Protein AF-A0A9W7EGE5-F1 (afdb_monomer_lite)

pLDDT: mean 70.39, std 19.42, range [39.09, 98.19]

Sequence (260 aa):
MAFSSFAHIPDLQSLEFAVVLREEGNGEDIVSRMLPMSRIVPGEIKERERPKKTVAPISTKEPCVRPECMANRNRIQEMQDTNDAVREQLEDVEIGIRQLMAKLEGIDKSNKVNDQQNEELEGNLSTLDQQIGLLEIEAEERLQALKSNQNELVFNPRSHKSSSSAYDKVSVRSLDMWDSNWGGSPTKQTEFLASTIRPKTTPGRVFKMPTPKYLEKVQAVGGGGQSRPKSSAGTMRVRKAPMSRPKSQQGTRPKSGGRV

Foldseek 3Di:
DDDDPPPPPPPPPDDDDDDDDPDPDCVVVVCCVVPVPDDDDDDDPPPPPPPPPPPDPDPPPDDDPDPVVVVVVVVVVVVVVVVVVVVVVVVVVVVVVVVVVVVVVVVVVVVVVVVVVVVVVVVVVVVVVVVVVVVVVVVVVVVVVVVVVVVVPPPDPDDDDDDDDDPPPPVVPVVVVVVPPPPDDPVVVVVVVVVVPDDDDPPPDPPPPPDPPVVVVPPPPDDDDDDDDDDDDDDDDDDDDDDDDDDDDDDDDDDDDDDD

Radius of gyration: 44.9 Å; chains: 1; bounding box: 118×90×117 Å

Structure (mmCIF, N/CA/C/O backbone):
data_AF-A0A9W7EGE5-F1
#
_entry.id   AF-A0A9W7EGE5-F1
#
loop_
_atom_site.group_PDB
_atom_site.id
_atom_site.type_symbol
_atom_site.label_atom_id
_atom_site.label_alt_id
_atom_site.label_comp_id
_atom_site.label_asym_id
_atom_site.label_entity_id
_atom_site.label_seq_id
_atom_site.pdbx_PDB_ins_code
_atom_site.Cartn_x
_atom_site.Cartn_y
_atom_site.Cartn_z
_atom_site.occupancy
_atom_site.B_iso_or_equiv
_atom_site.auth_seq_id
_atom_site.auth_comp_id
_atom_site.auth_asym_id
_atom_site.auth_atom_id
_atom_site.pdbx_PDB_model_num
ATOM 1 N N . MET A 1 1 ? 40.171 -43.222 1.382 1.00 42.28 1 MET A N 1
ATOM 2 C CA . MET A 1 1 ? 40.729 -41.977 1.950 1.00 42.28 1 MET A CA 1
ATOM 3 C C . MET A 1 1 ? 41.211 -41.128 0.787 1.00 42.28 1 MET A C 1
ATOM 5 O O . MET A 1 1 ? 42.134 -41.548 0.104 1.00 42.28 1 MET A O 1
ATOM 9 N N . ALA A 1 2 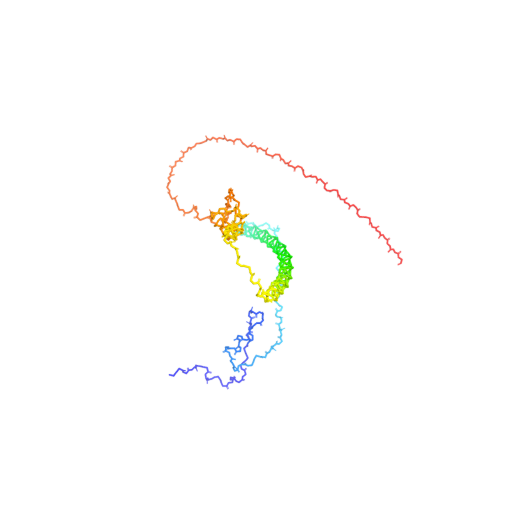? 40.522 -40.029 0.478 1.00 42.28 2 ALA A N 1
ATOM 10 C CA . ALA A 1 2 ? 40.910 -39.132 -0.608 1.00 42.28 2 ALA A CA 1
ATOM 11 C C . ALA A 1 2 ? 41.867 -38.071 -0.047 1.00 42.28 2 ALA A C 1
ATOM 13 O O . ALA A 1 2 ? 41.468 -37.260 0.785 1.00 42.28 2 ALA A O 1
ATOM 14 N N . PHE A 1 3 ? 43.133 -38.120 -0.459 1.00 52.03 3 PHE A N 1
ATOM 15 C CA . PHE A 1 3 ? 44.122 -37.101 -0.123 1.00 52.03 3 PHE A CA 1
ATOM 16 C C . PHE A 1 3 ? 43.884 -35.877 -1.011 1.00 52.03 3 PHE A C 1
ATOM 18 O O . PHE A 1 3 ? 43.977 -35.960 -2.233 1.00 52.03 3 PHE A O 1
ATOM 25 N N . SER A 1 4 ? 43.530 -34.752 -0.389 1.00 58.94 4 SER A N 1
ATOM 26 C CA . SER A 1 4 ? 43.395 -33.462 -1.065 1.00 58.94 4 SER A CA 1
ATOM 27 C C . SER A 1 4 ? 44.755 -33.026 -1.617 1.00 58.94 4 SER A C 1
ATOM 29 O O . SER A 1 4 ? 45.738 -32.945 -0.879 1.00 58.94 4 SER A O 1
ATOM 31 N N . SER A 1 5 ? 44.810 -32.721 -2.913 1.00 59.81 5 SER A N 1
ATOM 32 C CA . SER A 1 5 ? 46.007 -32.331 -3.674 1.00 59.81 5 SER A CA 1
ATOM 33 C C . SER A 1 5 ? 46.613 -30.975 -3.278 1.00 59.81 5 SER A C 1
ATOM 35 O O . SER A 1 5 ? 47.525 -30.493 -3.943 1.00 59.81 5 SER A O 1
ATOM 37 N N . PHE A 1 6 ? 46.138 -30.355 -2.196 1.00 58.72 6 PHE A N 1
ATOM 38 C CA . PHE A 1 6 ? 46.637 -29.076 -1.684 1.00 58.72 6 PHE A CA 1
ATOM 39 C C . PHE A 1 6 ? 47.661 -29.216 -0.541 1.00 58.72 6 PHE A C 1
ATOM 41 O O . PHE A 1 6 ? 48.178 -28.213 -0.063 1.00 58.72 6 PHE A O 1
ATOM 48 N N . ALA A 1 7 ? 48.008 -30.437 -0.120 1.00 59.00 7 ALA A N 1
ATOM 49 C CA . ALA A 1 7 ? 48.901 -30.683 1.022 1.00 59.00 7 ALA A CA 1
ATOM 50 C C . ALA A 1 7 ? 50.410 -30.442 0.761 1.00 59.00 7 ALA A C 1
ATOM 52 O O . ALA A 1 7 ? 51.235 -30.762 1.614 1.00 59.00 7 ALA A O 1
ATOM 53 N N . HIS A 1 8 ? 50.805 -29.924 -0.407 1.00 60.25 8 HIS A N 1
ATOM 54 C CA . HIS A 1 8 ? 52.218 -29.800 -0.808 1.00 60.25 8 HIS A CA 1
ATOM 55 C C . HIS A 1 8 ? 52.678 -28.381 -1.155 1.00 60.25 8 HIS A C 1
ATOM 57 O O . HIS A 1 8 ? 53.733 -28.224 -1.758 1.00 60.25 8 HIS A O 1
ATOM 63 N N . ILE A 1 9 ? 51.942 -27.339 -0.761 1.00 73.19 9 ILE A N 1
ATOM 64 C CA . ILE A 1 9 ? 52.432 -25.959 -0.886 1.00 73.19 9 ILE A CA 1
ATOM 65 C C . ILE A 1 9 ? 53.162 -25.606 0.425 1.00 73.19 9 ILE A C 1
ATOM 67 O O . ILE A 1 9 ? 52.494 -25.434 1.443 1.00 73.19 9 ILE A O 1
ATOM 71 N N . PRO A 1 10 ? 54.509 -25.533 0.450 1.00 57.62 10 PRO A N 1
ATOM 72 C CA . PRO A 1 10 ? 55.281 -25.430 1.693 1.00 57.62 10 PRO A CA 1
ATOM 73 C C . PRO A 1 10 ? 55.144 -24.090 2.445 1.00 57.62 10 PRO A C 1
ATOM 75 O O . PRO A 1 10 ? 55.628 -24.003 3.565 1.00 57.62 10 PRO A O 1
ATOM 78 N N . ASP A 1 11 ? 54.410 -23.107 1.906 1.00 61.50 11 ASP A N 1
ATOM 79 C CA . ASP A 1 11 ? 54.209 -21.767 2.494 1.00 61.50 11 ASP A CA 1
ATOM 80 C C . ASP A 1 11 ? 52.716 -21.375 2.630 1.00 61.50 11 ASP A C 1
ATOM 82 O O . ASP A 1 11 ? 52.311 -20.240 2.393 1.00 61.50 11 ASP A O 1
ATOM 86 N N . LEU A 1 12 ? 51.846 -22.317 3.014 1.00 58.38 12 LEU A N 1
ATOM 87 C CA . LEU A 1 12 ? 50.398 -22.079 3.212 1.00 58.38 12 LEU A CA 1
ATOM 88 C C . LEU A 1 12 ? 50.048 -21.153 4.399 1.00 58.38 12 LEU A C 1
ATOM 90 O O . LEU A 1 12 ? 48.873 -20.843 4.593 1.00 58.38 12 LEU A O 1
ATOM 94 N N . GLN A 1 13 ? 51.020 -20.726 5.213 1.00 62.81 13 GLN A N 1
ATOM 95 C CA . GLN A 1 13 ? 50.747 -20.004 6.464 1.00 62.81 13 GLN A CA 1
ATOM 96 C C . GLN A 1 13 ? 50.206 -18.574 6.261 1.00 62.81 13 GLN A C 1
ATOM 98 O O . GLN A 1 13 ? 49.717 -17.984 7.221 1.00 62.81 13 GLN A O 1
ATOM 103 N N . SER A 1 14 ? 50.226 -18.030 5.036 1.00 65.06 14 SER A N 1
ATOM 104 C CA . SER A 1 14 ? 49.747 -16.669 4.743 1.00 65.06 14 SER A CA 1
ATOM 105 C C . SER A 1 14 ? 48.984 -16.550 3.415 1.00 65.06 14 SER A C 1
ATOM 107 O O . SER A 1 14 ? 49.246 -15.651 2.614 1.00 65.06 14 SER A O 1
ATOM 109 N N . LEU A 1 15 ? 48.060 -17.470 3.129 1.00 63.69 15 LEU A N 1
ATOM 110 C CA . LEU A 1 15 ? 47.170 -17.314 1.975 1.00 63.69 15 LEU A CA 1
ATOM 111 C C . LEU A 1 15 ? 46.034 -16.335 2.286 1.00 63.69 15 LEU A C 1
ATOM 113 O O . LEU A 1 15 ? 45.091 -16.658 3.006 1.00 63.69 15 LEU A O 1
ATOM 117 N N . GLU A 1 16 ? 46.120 -15.147 1.695 1.00 66.50 16 GLU A N 1
ATOM 118 C CA . GLU A 1 16 ? 45.064 -14.140 1.714 1.00 66.50 16 GLU A CA 1
ATOM 119 C C . GLU A 1 16 ? 44.203 -14.262 0.450 1.00 66.50 16 GLU A C 1
ATOM 121 O O . GLU A 1 16 ? 44.703 -14.213 -0.676 1.00 66.50 16 GLU A O 1
ATOM 126 N N . PHE A 1 17 ? 42.889 -14.407 0.624 1.00 67.50 17 PHE A N 1
ATOM 127 C CA . PHE A 1 17 ? 41.929 -14.434 -0.478 1.00 67.50 17 PHE A CA 1
ATOM 128 C C . PHE A 1 17 ? 41.012 -13.215 -0.387 1.00 67.50 17 PHE A C 1
ATOM 130 O O . PHE A 1 17 ? 40.331 -13.013 0.617 1.00 67.50 17 PHE A O 1
ATOM 137 N N . ALA A 1 18 ? 40.960 -12.412 -1.451 1.00 67.56 18 ALA A N 1
ATOM 138 C CA . ALA A 1 18 ? 40.014 -11.306 -1.546 1.00 67.56 18 ALA A CA 1
ATOM 139 C C . ALA A 1 18 ? 38.633 -11.840 -1.959 1.00 67.56 18 ALA A C 1
ATOM 141 O O . ALA A 1 18 ? 38.441 -12.275 -3.097 1.00 67.56 18 ALA A O 1
ATOM 142 N N . VAL A 1 19 ? 37.667 -11.795 -1.041 1.00 66.56 19 VAL A N 1
ATOM 143 C CA . VAL A 1 19 ? 36.278 -12.198 -1.295 1.00 66.56 19 VAL A CA 1
ATOM 144 C C . VAL A 1 19 ? 35.423 -10.943 -1.454 1.00 66.56 19 VAL A C 1
ATOM 146 O O . VAL A 1 19 ? 35.296 -10.149 -0.529 1.00 66.56 19 VAL A O 1
ATOM 149 N N . VAL A 1 20 ? 34.832 -10.756 -2.637 1.00 70.00 20 VAL A N 1
ATOM 150 C CA . VAL A 1 20 ? 33.856 -9.683 -2.877 1.00 70.00 20 VAL A CA 1
ATOM 151 C C . VAL A 1 20 ? 32.463 -10.234 -2.594 1.00 70.00 20 VAL A C 1
ATOM 153 O O . VAL A 1 20 ? 31.939 -11.043 -3.363 1.00 70.00 20 VAL A O 1
ATOM 156 N N . LEU A 1 21 ? 31.870 -9.800 -1.487 1.00 71.50 21 LEU A N 1
ATOM 157 C CA . LEU A 1 21 ? 30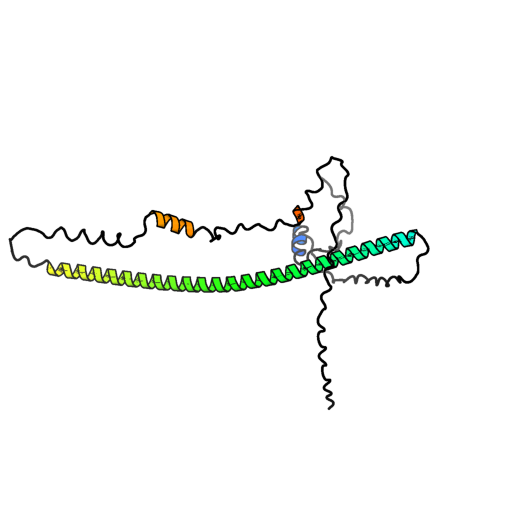.499 -10.133 -1.118 1.00 71.50 21 LEU A CA 1
ATOM 158 C C . LEU A 1 21 ? 29.535 -9.273 -1.948 1.00 71.50 21 LEU A C 1
ATOM 160 O O . LEU A 1 21 ? 29.725 -8.067 -2.075 1.00 71.50 21 LEU A O 1
ATOM 164 N N . ARG A 1 22 ? 28.534 -9.904 -2.573 1.00 70.75 22 ARG A N 1
ATOM 165 C CA . ARG A 1 22 ? 27.550 -9.218 -3.436 1.00 70.75 22 ARG A CA 1
ATOM 166 C C . ARG A 1 22 ? 26.361 -8.638 -2.666 1.00 70.75 22 ARG A C 1
ATOM 168 O O . ARG A 1 22 ? 25.597 -7.880 -3.251 1.00 70.75 22 ARG A O 1
ATOM 175 N N . GLU A 1 23 ? 26.201 -9.012 -1.400 1.00 69.44 23 GLU 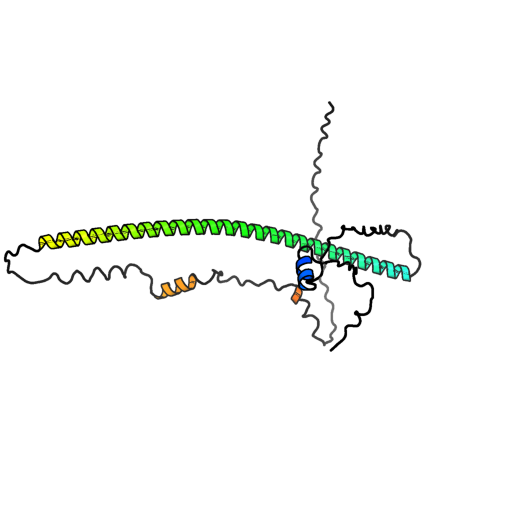A N 1
ATOM 176 C CA . GLU A 1 23 ? 25.076 -8.623 -0.551 1.00 69.44 23 GLU A CA 1
ATOM 177 C C . GLU A 1 23 ? 25.573 -7.712 0.574 1.00 69.44 23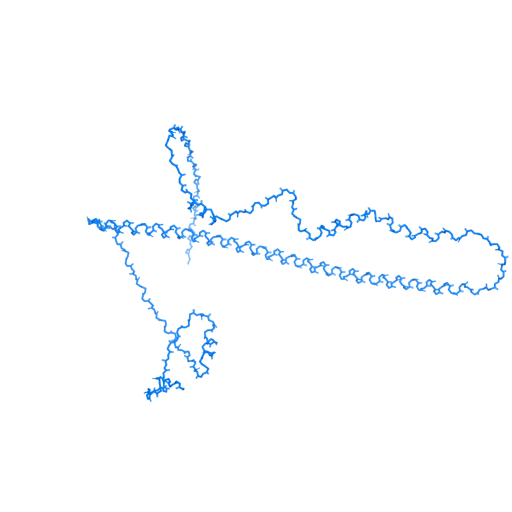 GLU A C 1
ATOM 179 O O . GLU A 1 23 ? 26.393 -8.116 1.403 1.00 69.44 23 GLU A O 1
ATOM 184 N N . GLU A 1 24 ? 25.087 -6.472 0.586 1.00 65.00 24 GLU A N 1
ATOM 185 C CA . GLU A 1 24 ? 25.350 -5.508 1.652 1.00 65.00 24 GLU A CA 1
ATOM 186 C C . GLU A 1 24 ? 24.546 -5.919 2.896 1.00 65.00 24 GLU A C 1
ATOM 188 O O . GLU A 1 24 ? 23.325 -5.789 2.926 1.00 65.00 24 GLU A O 1
ATOM 193 N N . GLY A 1 25 ? 25.225 -6.460 3.914 1.00 69.62 25 GLY A N 1
ATOM 194 C CA . GLY A 1 25 ? 24.660 -6.605 5.262 1.00 69.62 25 GLY A CA 1
ATOM 195 C C . GLY A 1 25 ? 24.866 -7.951 5.959 1.00 69.62 25 GLY A C 1
ATOM 196 O O . GLY A 1 25 ? 24.906 -7.958 7.180 1.00 69.62 25 GLY A O 1
ATOM 197 N N . ASN A 1 26 ? 25.052 -9.065 5.234 1.00 76.06 26 ASN A N 1
ATOM 198 C CA . ASN A 1 26 ? 25.081 -10.414 5.845 1.00 76.06 26 ASN A CA 1
ATOM 199 C C . ASN A 1 26 ? 26.236 -11.325 5.397 1.00 76.06 26 ASN A C 1
ATOM 201 O O . ASN A 1 26 ? 26.258 -12.519 5.704 1.00 76.06 26 ASN A O 1
ATOM 205 N N . GLY A 1 27 ? 27.209 -10.802 4.654 1.00 73.88 27 GLY A N 1
ATOM 206 C CA . GLY A 1 27 ? 28.262 -11.652 4.102 1.00 73.88 27 GLY A CA 1
ATOM 207 C C . GLY A 1 27 ? 29.206 -12.253 5.153 1.00 73.88 27 GLY A C 1
ATOM 208 O O . GLY A 1 27 ? 29.703 -13.358 4.947 1.00 73.88 27 GLY A O 1
ATOM 209 N N . GLU A 1 28 ? 29.410 -11.594 6.296 1.00 74.88 28 GLU A N 1
ATOM 210 C CA . GLU A 1 28 ? 30.279 -12.097 7.374 1.00 74.88 28 GLU A CA 1
ATOM 211 C C . GLU A 1 28 ? 29.701 -13.350 8.053 1.00 74.88 28 GLU A C 1
ATOM 213 O O . GLU A 1 28 ? 30.419 -14.328 8.282 1.00 74.88 28 GLU A O 1
ATOM 218 N N . ASP A 1 29 ? 28.387 -13.381 8.282 1.00 80.19 29 ASP A N 1
ATOM 219 C CA . ASP A 1 29 ? 27.677 -14.531 8.856 1.00 80.19 29 ASP A CA 1
ATOM 220 C C . ASP A 1 29 ? 27.693 -15.750 7.925 1.00 80.19 29 ASP A C 1
ATOM 222 O O . ASP A 1 29 ? 27.762 -16.899 8.364 1.00 80.19 29 ASP A O 1
ATOM 226 N N . ILE A 1 30 ? 27.650 -15.519 6.612 1.00 80.00 30 ILE A N 1
ATOM 227 C CA . ILE A 1 30 ? 27.710 -16.596 5.619 1.00 80.00 30 ILE A CA 1
ATOM 228 C C . ILE A 1 30 ? 29.135 -17.154 5.529 1.00 80.00 30 ILE A C 1
ATOM 230 O O . ILE A 1 30 ? 29.324 -18.374 5.514 1.00 80.00 30 ILE A O 1
ATOM 234 N N . VAL A 1 31 ? 30.145 -16.281 5.496 1.00 76.81 31 VAL A N 1
ATOM 235 C CA . VAL A 1 31 ? 31.553 -16.697 5.411 1.00 76.81 31 VAL A CA 1
ATOM 236 C C . VAL A 1 31 ? 31.993 -17.408 6.691 1.00 76.81 31 VAL A C 1
ATOM 238 O O . VAL A 1 31 ? 32.652 -18.442 6.598 1.00 76.81 31 VAL A O 1
ATOM 241 N N . SER A 1 32 ? 31.568 -16.945 7.869 1.00 79.75 32 SER A N 1
ATOM 242 C CA . SER A 1 32 ? 31.866 -17.610 9.148 1.00 79.75 32 SER A CA 1
ATOM 243 C C . SER A 1 32 ? 31.234 -19.002 9.263 1.00 79.75 32 SER A C 1
ATOM 245 O O . SER A 1 32 ? 31.858 -19.913 9.808 1.00 79.75 32 SER A O 1
ATOM 247 N N . ARG A 1 33 ? 30.044 -19.219 8.682 1.00 82.56 33 ARG A N 1
ATOM 248 C CA . ARG A 1 33 ? 29.423 -20.555 8.587 1.00 82.56 33 ARG A CA 1
ATOM 249 C C . ARG A 1 33 ? 30.155 -21.494 7.630 1.00 82.56 33 ARG A C 1
ATOM 251 O O . ARG A 1 33 ? 30.196 -22.694 7.884 1.00 82.56 33 ARG A O 1
ATOM 258 N N . MET A 1 34 ? 30.704 -20.974 6.531 1.00 79.88 34 MET A N 1
ATOM 259 C CA . MET A 1 34 ? 31.402 -21.795 5.534 1.00 79.88 34 MET A CA 1
ATOM 260 C C . 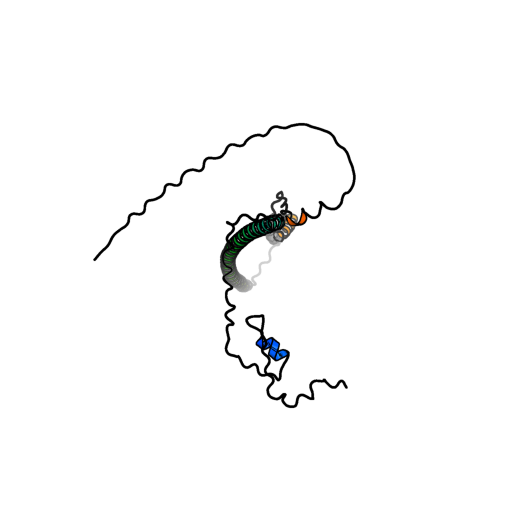MET A 1 34 ? 32.866 -22.073 5.894 1.00 79.88 34 MET A C 1
ATOM 262 O O . MET A 1 34 ? 33.378 -23.143 5.569 1.00 79.88 34 MET A O 1
ATOM 266 N N . LEU A 1 35 ? 33.543 -21.135 6.562 1.00 81.94 35 LEU A N 1
ATOM 267 C CA . LEU A 1 35 ? 34.970 -21.203 6.884 1.00 81.94 35 LEU A CA 1
ATOM 268 C C . LEU A 1 35 ? 35.216 -20.845 8.365 1.00 81.94 35 LEU A C 1
ATOM 270 O O . LEU A 1 35 ? 35.772 -19.784 8.661 1.00 81.94 35 LEU A O 1
ATOM 274 N N . PRO A 1 36 ? 34.867 -21.741 9.309 1.00 76.81 36 PRO A N 1
ATOM 275 C CA . PRO A 1 36 ? 34.857 -21.448 10.748 1.00 76.81 36 PRO A CA 1
ATOM 276 C C . PRO A 1 36 ? 36.240 -21.168 11.356 1.00 76.81 36 PRO A C 1
ATOM 278 O O . PRO A 1 36 ? 36.335 -20.630 12.452 1.00 76.81 36 PRO A O 1
ATOM 281 N N . MET A 1 37 ? 37.321 -21.530 10.658 1.00 77.88 37 MET A N 1
ATOM 282 C CA . MET A 1 37 ? 38.703 -21.302 11.102 1.00 77.88 37 MET A CA 1
ATOM 283 C C . MET A 1 37 ? 39.361 -20.086 10.435 1.00 77.88 37 MET A C 1
ATOM 285 O O . MET A 1 37 ? 40.522 -19.790 10.709 1.00 77.88 37 MET A O 1
ATOM 289 N N . SER A 1 38 ? 38.654 -19.396 9.535 1.00 73.19 38 SER A N 1
ATOM 290 C CA . SER A 1 38 ? 39.183 -18.212 8.857 1.00 73.19 38 SER A CA 1
ATOM 291 C C . SER A 1 38 ? 38.834 -16.945 9.636 1.00 73.19 38 SER A C 1
ATOM 293 O O . SER A 1 38 ? 37.697 -16.756 10.063 1.00 73.19 38 SER A O 1
ATOM 295 N N . ARG A 1 39 ? 39.819 -16.066 9.833 1.00 73.62 39 ARG A N 1
ATOM 296 C CA . ARG A 1 39 ? 39.601 -14.735 10.405 1.00 73.62 39 ARG A CA 1
ATOM 297 C C . ARG A 1 39 ? 39.472 -13.741 9.259 1.00 73.62 39 ARG A C 1
ATOM 299 O O . ARG A 1 39 ? 40.436 -13.521 8.532 1.00 73.62 39 ARG A O 1
ATOM 306 N N . ILE A 1 40 ? 38.293 -13.145 9.103 1.00 72.50 40 ILE A N 1
ATOM 307 C CA . ILE A 1 40 ? 38.081 -12.064 8.138 1.00 72.50 40 ILE A CA 1
ATOM 308 C C . ILE A 1 40 ? 38.740 -10.812 8.717 1.00 72.50 40 ILE A C 1
ATOM 310 O O . ILE A 1 40 ? 38.378 -10.359 9.802 1.00 72.50 40 ILE A O 1
ATOM 314 N N . VAL A 1 41 ? 39.741 -10.278 8.021 1.00 78.12 41 VAL A N 1
ATOM 315 C CA . VAL A 1 41 ? 40.326 -8.972 8.334 1.00 78.12 41 VAL A CA 1
ATOM 316 C C . VAL A 1 41 ? 39.706 -7.974 7.357 1.00 78.12 41 VAL A C 1
ATOM 318 O O . VAL A 1 41 ? 39.938 -8.112 6.154 1.00 78.12 41 VAL A O 1
ATOM 321 N N . PRO A 1 42 ? 38.896 -7.003 7.823 1.00 74.06 42 PRO A N 1
ATOM 322 C CA . PRO A 1 42 ? 38.356 -5.964 6.957 1.00 74.06 42 PRO A CA 1
ATOM 323 C C . PRO A 1 42 ? 39.510 -5.181 6.325 1.00 74.06 42 PRO A C 1
ATOM 325 O O . PRO A 1 42 ? 40.248 -4.476 7.012 1.00 74.06 42 PRO A O 1
ATOM 328 N N . GLY A 1 43 ? 39.709 -5.359 5.022 1.00 74.62 43 GLY A N 1
ATOM 329 C CA . GLY A 1 43 ? 40.687 -4.586 4.268 1.00 74.62 43 GLY A CA 1
ATOM 330 C C . GLY A 1 43 ? 40.200 -3.157 4.043 1.00 74.62 43 GLY A C 1
ATOM 331 O O . GLY A 1 43 ? 38.998 -2.889 4.040 1.00 74.62 43 GLY A O 1
ATOM 332 N N . GLU A 1 44 ? 41.132 -2.235 3.804 1.00 77.31 44 GLU A N 1
ATOM 333 C CA . GLU A 1 44 ? 40.787 -0.893 3.336 1.00 77.31 44 GLU A CA 1
ATOM 334 C C . GLU A 1 44 ? 39.968 -0.991 2.044 1.00 77.31 44 GLU A C 1
ATOM 336 O O . GLU A 1 44 ? 40.367 -1.666 1.085 1.00 77.31 44 GLU A O 1
ATOM 341 N N . ILE A 1 45 ? 38.820 -0.310 2.015 1.00 71.50 45 ILE A N 1
ATOM 342 C CA . ILE A 1 45 ? 37.953 -0.233 0.841 1.00 71.50 45 ILE A CA 1
ATOM 343 C C . ILE A 1 45 ? 38.708 0.553 -0.232 1.00 71.50 45 ILE A C 1
ATOM 345 O O . ILE A 1 45 ? 38.630 1.776 -0.321 1.00 71.50 45 ILE A O 1
ATOM 349 N N . LYS A 1 46 ? 39.472 -0.154 -1.065 1.00 67.69 46 LYS A N 1
ATOM 350 C CA . LYS A 1 46 ? 40.009 0.413 -2.297 1.00 67.69 46 LYS A CA 1
ATOM 351 C C . LYS A 1 46 ? 38.855 0.503 -3.278 1.00 67.69 46 LYS A C 1
ATOM 353 O O . LYS A 1 46 ? 38.595 -0.442 -4.026 1.00 67.69 46 LYS A O 1
ATOM 358 N N . GLU A 1 47 ? 38.157 1.636 -3.268 1.00 65.94 47 GLU A N 1
ATOM 359 C CA . GLU A 1 47 ? 37.280 2.013 -4.367 1.00 65.94 47 GLU A CA 1
ATOM 360 C C . GLU A 1 47 ? 38.124 1.991 -5.642 1.00 65.94 47 GLU A C 1
ATOM 362 O O . GLU A 1 47 ? 38.913 2.890 -5.930 1.00 65.94 47 GLU A O 1
ATOM 367 N N . ARG A 1 48 ? 38.004 0.911 -6.421 1.00 60.28 48 ARG A N 1
ATOM 368 C CA . ARG A 1 48 ? 38.396 0.955 -7.822 1.00 60.28 48 ARG A CA 1
ATOM 369 C C . ARG A 1 48 ? 37.450 1.956 -8.457 1.00 60.28 48 ARG A C 1
ATOM 371 O O . ARG A 1 48 ? 36.360 1.572 -8.884 1.00 60.28 48 ARG A O 1
ATOM 378 N N . GLU A 1 49 ? 37.876 3.215 -8.518 1.00 61.91 49 GLU A N 1
ATOM 379 C CA . GLU A 1 49 ? 37.327 4.198 -9.435 1.00 61.91 49 GLU A CA 1
ATOM 380 C C . GLU A 1 49 ? 37.372 3.552 -10.815 1.00 61.91 49 GLU A C 1
ATOM 382 O O . GLU A 1 49 ? 38.409 3.476 -11.478 1.00 61.91 49 GLU A O 1
ATOM 387 N N . ARG A 1 50 ? 36.246 2.965 -11.230 1.00 62.00 50 ARG A N 1
ATOM 388 C CA . ARG A 1 50 ? 36.103 2.499 -12.597 1.00 62.00 50 ARG A CA 1
ATOM 389 C C . ARG A 1 50 ? 36.264 3.765 -13.421 1.00 62.00 50 ARG A C 1
ATOM 391 O O . ARG A 1 50 ? 35.443 4.669 -13.241 1.00 62.00 50 ARG A O 1
ATOM 398 N N . PRO A 1 51 ? 37.291 3.872 -14.281 1.00 56.97 51 PRO A N 1
ATOM 399 C CA . PRO A 1 51 ? 37.441 5.052 -15.104 1.00 56.97 51 PRO A CA 1
ATOM 400 C C . PRO A 1 51 ? 36.135 5.192 -15.874 1.00 56.97 51 PRO A C 1
ATOM 402 O O . PRO A 1 51 ? 35.759 4.298 -16.640 1.00 56.97 51 PRO A O 1
ATOM 405 N N . LYS A 1 52 ? 35.397 6.274 -15.602 1.00 60.06 52 LYS A N 1
ATOM 406 C CA . LYS A 1 52 ? 34.230 6.647 -16.391 1.00 60.06 52 LYS A CA 1
ATOM 407 C C . LYS A 1 52 ? 34.773 6.852 -17.794 1.00 60.06 52 LYS A C 1
ATOM 409 O O . LYS A 1 52 ? 35.351 7.894 -18.081 1.00 60.06 52 LYS A O 1
ATOM 414 N N . LYS A 1 53 ? 34.663 5.829 -18.648 1.00 63.31 53 LYS A N 1
ATOM 415 C CA . LYS A 1 53 ? 34.907 5.970 -20.079 1.00 63.31 53 LYS A CA 1
ATOM 416 C C . LYS A 1 53 ? 33.902 7.008 -20.551 1.00 63.31 53 LYS A C 1
ATOM 418 O O . LYS A 1 53 ? 32.736 6.697 -20.775 1.00 63.31 53 LYS A O 1
ATOM 423 N N . THR A 1 54 ? 34.351 8.251 -20.633 1.00 59.56 54 THR A N 1
ATOM 424 C CA . THR A 1 54 ? 33.680 9.321 -21.345 1.00 59.56 54 THR A CA 1
ATOM 425 C C . THR A 1 54 ? 33.697 8.906 -22.806 1.00 59.56 54 THR A C 1
ATOM 427 O O . THR A 1 54 ? 34.655 9.130 -23.539 1.00 59.56 54 THR A O 1
ATOM 430 N N . VAL A 1 55 ? 32.661 8.177 -23.217 1.00 68.38 55 VAL A N 1
ATOM 431 C CA . VAL A 1 55 ? 32.429 7.894 -24.628 1.00 68.38 55 VAL A CA 1
ATOM 432 C C . VAL A 1 55 ? 32.188 9.253 -25.267 1.00 68.38 55 VAL A C 1
ATOM 434 O O . VAL A 1 55 ? 31.179 9.901 -24.987 1.00 68.38 55 VAL A O 1
ATOM 437 N N . ALA A 1 56 ? 33.163 9.727 -26.043 1.00 71.31 56 ALA A N 1
ATOM 438 C CA . ALA A 1 56 ? 33.025 10.970 -26.780 1.00 71.31 56 ALA A CA 1
ATOM 439 C C . ALA A 1 56 ? 31.748 10.889 -27.637 1.00 71.31 56 ALA A C 1
ATOM 441 O O . ALA A 1 56 ? 31.497 9.840 -28.242 1.00 71.31 56 ALA A O 1
ATOM 442 N N . PRO A 1 57 ? 30.921 11.948 -27.674 1.00 67.50 57 PRO A N 1
ATOM 443 C CA . PRO A 1 57 ? 29.699 11.942 -28.461 1.00 67.50 57 PRO A CA 1
ATOM 444 C C . PRO A 1 57 ? 30.063 11.680 -29.923 1.00 67.50 57 PRO A C 1
ATOM 446 O O . PRO A 1 57 ? 30.815 12.441 -30.533 1.00 67.50 57 PRO A O 1
ATOM 449 N N . ILE A 1 58 ? 29.565 10.569 -30.466 1.00 64.94 58 ILE A N 1
ATOM 450 C CA . ILE A 1 58 ? 29.792 10.182 -31.857 1.00 64.94 58 ILE A CA 1
ATOM 451 C C . ILE A 1 58 ? 29.213 11.298 -32.730 1.00 64.94 58 ILE A C 1
ATOM 453 O O . ILE A 1 58 ? 28.006 11.541 -32.729 1.00 64.94 58 ILE A O 1
ATOM 457 N N . SER A 1 59 ? 30.084 12.013 -33.444 1.00 62.16 59 SER A N 1
ATOM 458 C CA . SER A 1 59 ? 29.686 13.073 -34.367 1.00 62.16 59 SER A CA 1
ATOM 459 C C . SER A 1 59 ? 28.911 12.454 -35.533 1.00 62.16 59 SER A C 1
ATOM 461 O O . SER A 1 59 ? 29.487 11.888 -36.455 1.00 62.16 59 SER A O 1
ATOM 463 N N . THR A 1 60 ? 27.584 12.561 -35.509 1.00 63.28 60 THR A N 1
ATOM 464 C CA . THR A 1 60 ? 26.668 12.047 -36.546 1.00 63.28 60 THR A CA 1
ATOM 465 C C . THR A 1 60 ? 26.657 12.878 -37.837 1.00 63.28 60 THR A C 1
ATOM 467 O O . THR A 1 60 ? 25.817 12.653 -38.713 1.00 63.28 60 THR A O 1
ATOM 470 N N . LYS A 1 61 ? 27.563 13.857 -37.963 1.00 71.50 61 LYS A N 1
ATOM 471 C CA . LYS A 1 61 ? 27.564 14.845 -39.051 1.00 71.50 61 LYS A CA 1
ATOM 472 C C . LYS A 1 61 ? 28.279 14.381 -40.320 1.00 71.50 61 LYS A C 1
ATOM 474 O O . LYS A 1 61 ? 28.054 14.985 -41.363 1.00 71.50 61 LYS A O 1
ATOM 479 N N . GLU A 1 62 ? 29.090 13.326 -40.268 1.00 79.75 62 GLU A N 1
ATOM 480 C CA . GLU A 1 62 ? 29.746 12.808 -41.472 1.00 79.75 62 GLU A CA 1
ATOM 481 C C . GLU A 1 62 ? 28.809 11.857 -42.245 1.00 79.75 62 GLU A C 1
ATOM 483 O O . GLU A 1 62 ? 28.334 10.860 -41.689 1.00 79.75 62 GLU A O 1
ATOM 488 N N . PRO A 1 63 ? 28.484 12.155 -43.520 1.00 76.75 63 PRO A N 1
ATOM 489 C CA . PRO A 1 63 ? 27.659 11.281 -44.340 1.00 76.75 63 PRO A CA 1
ATOM 490 C C . PRO A 1 63 ? 28.436 10.010 -44.694 1.00 76.75 63 PRO A C 1
ATOM 492 O O . PRO A 1 63 ? 29.470 10.040 -45.358 1.00 76.75 63 PRO A O 1
ATOM 495 N N . CYS A 1 64 ? 27.917 8.867 -44.257 1.00 80.75 64 CYS A N 1
ATOM 496 C CA . CYS A 1 64 ? 28.502 7.572 -44.562 1.00 80.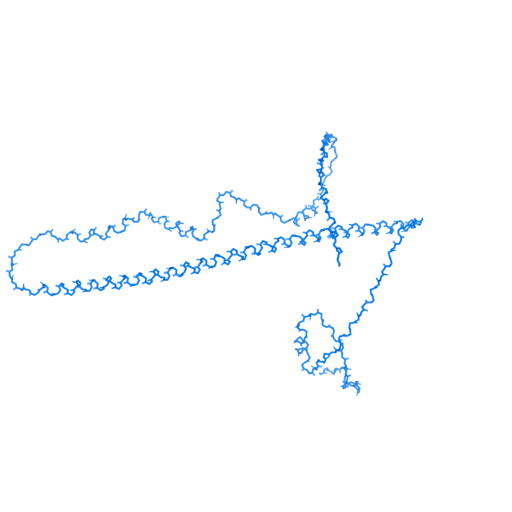75 64 CYS A CA 1
ATOM 497 C C . CYS A 1 64 ? 28.194 7.151 -46.005 1.00 80.75 64 CYS A C 1
ATOM 499 O O . CYS A 1 64 ? 27.048 6.872 -46.342 1.00 80.75 64 CYS A O 1
ATOM 501 N N . VAL A 1 65 ? 29.227 7.070 -46.848 1.00 86.50 65 VAL A N 1
ATOM 502 C CA . VAL A 1 65 ? 29.096 6.729 -48.280 1.00 86.50 65 VAL A CA 1
ATOM 503 C C . VAL A 1 65 ? 28.999 5.213 -48.518 1.00 86.50 65 VAL A C 1
ATOM 505 O O . VAL A 1 65 ? 28.448 4.773 -49.524 1.00 86.50 65 VAL A O 1
ATOM 508 N N . ARG A 1 66 ? 29.509 4.381 -47.597 1.00 91.44 66 ARG A N 1
ATOM 509 C CA . ARG A 1 66 ? 29.475 2.915 -47.746 1.00 91.44 66 ARG A CA 1
ATOM 510 C C . ARG A 1 66 ? 28.101 2.337 -47.368 1.00 91.44 66 ARG A C 1
ATOM 512 O O . ARG A 1 66 ? 27.597 2.672 -46.293 1.00 91.44 66 ARG A O 1
ATOM 519 N N . PRO A 1 67 ? 27.541 1.403 -48.163 1.00 88.31 67 PRO A N 1
ATOM 520 C CA . PRO A 1 67 ? 26.229 0.805 -47.893 1.00 88.31 67 PRO A CA 1
ATOM 521 C C . PRO A 1 67 ? 26.175 0.068 -46.544 1.00 88.31 67 PRO A C 1
ATOM 523 O O . PRO A 1 67 ? 25.173 0.144 -45.838 1.00 88.31 67 PRO A O 1
ATOM 526 N N . GLU A 1 68 ? 27.278 -0.557 -46.125 1.00 90.00 68 GLU A N 1
ATOM 527 C CA . GLU A 1 68 ? 27.397 -1.203 -44.809 1.00 90.00 68 GLU A CA 1
ATOM 528 C C . GLU A 1 68 ? 27.263 -0.208 -43.647 1.00 90.00 68 GLU A C 1
ATOM 530 O O . GLU A 1 68 ? 26.657 -0.517 -42.621 1.00 90.00 68 GLU A O 1
ATOM 535 N N . CYS A 1 69 ? 27.778 1.017 -43.808 1.00 88.88 69 CYS A N 1
ATOM 536 C CA . CYS A 1 69 ? 27.647 2.038 -42.773 1.00 88.88 69 CYS A CA 1
ATOM 537 C C . CYS A 1 69 ? 26.203 2.553 -42.666 1.00 88.88 69 CYS A C 1
ATOM 539 O O . CYS A 1 69 ? 25.731 2.809 -41.561 1.00 88.88 69 CYS A O 1
ATOM 541 N N . MET A 1 70 ? 25.469 2.643 -43.782 1.00 88.75 70 MET A N 1
ATOM 542 C CA . MET A 1 70 ? 24.042 2.989 -43.760 1.00 88.75 70 MET A CA 1
ATOM 543 C C . MET A 1 70 ? 23.208 1.920 -43.042 1.00 88.75 70 MET A C 1
ATOM 545 O O . MET A 1 70 ? 22.378 2.262 -42.202 1.00 88.75 70 MET A O 1
ATOM 549 N N . ALA A 1 71 ? 23.472 0.635 -43.301 1.00 92.00 71 ALA A N 1
ATOM 550 C CA . ALA A 1 71 ? 22.806 -0.464 -42.600 1.00 92.00 71 ALA A CA 1
ATOM 551 C C . ALA A 1 71 ? 23.083 -0.431 -41.085 1.00 92.00 71 ALA A C 1
ATOM 553 O O . ALA A 1 71 ? 22.158 -0.540 -40.280 1.00 92.00 71 ALA A O 1
ATOM 554 N N . ASN A 1 72 ? 24.338 -0.200 -40.687 1.00 91.12 72 ASN A N 1
ATOM 555 C CA . ASN A 1 72 ? 24.703 -0.070 -39.276 1.00 91.12 72 ASN A CA 1
ATOM 556 C C . ASN A 1 72 ? 24.089 1.173 -38.622 1.00 91.12 72 ASN A C 1
ATOM 558 O O . ASN A 1 72 ? 23.631 1.090 -37.486 1.00 91.12 72 ASN A O 1
ATOM 562 N N . ARG A 1 73 ? 24.031 2.308 -39.327 1.00 88.75 73 ARG A N 1
ATOM 563 C CA . ARG A 1 73 ? 23.375 3.527 -38.838 1.00 88.75 73 ARG A CA 1
ATOM 564 C C . ARG A 1 73 ? 21.888 3.296 -38.589 1.00 88.75 73 ARG A C 1
ATOM 566 O O . ARG A 1 73 ? 21.408 3.665 -37.524 1.00 88.75 73 ARG A O 1
ATOM 573 N N . ASN A 1 74 ? 21.188 2.653 -39.523 1.00 91.44 74 ASN A N 1
ATOM 574 C CA . ASN A 1 74 ? 19.773 2.318 -39.357 1.00 91.44 74 ASN A CA 1
ATOM 575 C C . ASN A 1 74 ? 19.566 1.371 -38.169 1.00 91.44 74 ASN A C 1
ATOM 577 O O . ASN A 1 74 ? 18.713 1.629 -37.331 1.00 91.44 74 ASN A O 1
ATOM 581 N N . ARG A 1 75 ? 20.411 0.342 -38.026 1.00 94.38 75 ARG A N 1
ATOM 582 C CA . ARG A 1 75 ? 20.352 -0.577 -36.881 1.00 94.38 75 ARG A CA 1
ATOM 583 C C . ARG A 1 75 ? 20.605 0.127 -35.545 1.00 94.38 75 ARG A C 1
ATOM 585 O O . ARG A 1 75 ? 19.954 -0.186 -34.555 1.00 94.38 75 ARG A O 1
ATOM 592 N N . ILE A 1 76 ? 21.556 1.062 -35.494 1.00 92.19 76 ILE A N 1
ATOM 593 C CA . ILE A 1 76 ? 21.814 1.867 -34.292 1.00 92.19 76 ILE A CA 1
ATOM 594 C C . ILE A 1 76 ? 20.615 2.764 -33.987 1.00 92.19 76 ILE A C 1
ATOM 596 O O . ILE A 1 76 ? 20.229 2.847 -32.827 1.00 92.19 76 ILE A O 1
ATOM 600 N N . GLN A 1 77 ? 20.008 3.380 -35.003 1.00 92.94 77 GLN A N 1
ATOM 601 C CA . GLN A 1 77 ? 18.809 4.198 -34.833 1.00 92.94 77 GLN A CA 1
ATOM 602 C C . GLN A 1 77 ? 17.639 3.369 -34.289 1.00 92.94 77 GLN A C 1
ATOM 604 O O . GLN A 1 77 ? 17.047 3.753 -33.293 1.00 92.94 77 GLN A O 1
ATOM 609 N N . GLU A 1 78 ? 17.371 2.187 -34.850 1.00 95.38 78 GLU A N 1
ATOM 610 C CA . GLU A 1 78 ? 16.332 1.279 -34.342 1.00 95.38 78 GLU A CA 1
ATOM 611 C C . GLU A 1 78 ? 16.593 0.869 -32.881 1.00 95.38 78 GLU A C 1
ATOM 613 O O . GLU A 1 78 ? 15.675 0.810 -32.060 1.00 95.38 78 GLU A O 1
ATOM 618 N N . MET A 1 79 ? 17.856 0.619 -32.518 1.00 95.19 79 MET A N 1
ATOM 619 C CA . MET A 1 79 ? 18.233 0.343 -31.128 1.00 95.19 79 MET A CA 1
ATOM 620 C C . MET A 1 79 ? 18.078 1.565 -30.212 1.00 95.19 79 MET A C 1
ATOM 622 O O . MET A 1 79 ? 17.809 1.403 -29.025 1.00 95.19 79 MET A O 1
ATOM 626 N N . GLN A 1 80 ? 18.268 2.781 -30.720 1.00 95.19 80 GLN A N 1
ATOM 627 C CA . GLN A 1 80 ? 18.032 4.009 -29.957 1.00 95.19 80 GLN A CA 1
ATOM 628 C C . GLN A 1 80 ? 16.535 4.226 -29.743 1.00 95.19 80 GLN A C 1
ATOM 630 O O . GLN A 1 80 ? 16.112 4.339 -28.598 1.00 95.19 80 GLN A O 1
ATOM 635 N N . ASP A 1 81 ? 15.737 4.142 -30.806 1.00 94.94 81 ASP A N 1
ATOM 636 C CA . ASP A 1 81 ? 14.284 4.311 -30.753 1.00 94.94 81 ASP A CA 1
ATOM 637 C C . ASP A 1 81 ? 13.631 3.274 -29.817 1.00 94.94 81 ASP A C 1
ATOM 639 O O . ASP A 1 81 ? 12.735 3.592 -29.034 1.00 94.94 81 ASP A O 1
ATOM 643 N N . THR A 1 82 ? 14.107 2.023 -29.841 1.00 95.81 82 THR A N 1
ATOM 644 C CA . THR A 1 82 ? 13.635 0.973 -28.918 1.00 95.81 82 THR A CA 1
ATOM 645 C C . THR A 1 82 ? 14.059 1.224 -27.473 1.00 95.81 82 THR A C 1
ATOM 647 O O . THR A 1 82 ? 13.254 1.006 -26.569 1.00 95.81 82 THR A O 1
ATOM 650 N N . ASN A 1 83 ? 15.282 1.705 -27.228 1.00 95.81 83 ASN A N 1
ATOM 651 C CA . ASN A 1 83 ? 15.709 2.093 -25.881 1.00 95.81 83 ASN A CA 1
ATOM 652 C C . ASN A 1 83 ? 14.895 3.272 -25.342 1.00 95.81 83 ASN A C 1
ATOM 654 O O . ASN A 1 83 ? 14.529 3.259 -24.168 1.00 95.81 83 ASN A O 1
ATOM 658 N N . ASP A 1 84 ? 14.592 4.263 -26.176 1.00 95.00 84 ASP A N 1
ATOM 659 C CA . ASP A 1 84 ? 13.789 5.419 -25.779 1.00 95.00 84 ASP A CA 1
ATOM 660 C C . ASP A 1 84 ? 12.347 5.003 -25.451 1.00 95.00 84 ASP A C 1
ATOM 662 O O . ASP A 1 84 ? 11.824 5.386 -24.406 1.00 95.00 84 ASP A O 1
ATOM 666 N N . ALA A 1 85 ? 11.743 4.113 -26.247 1.00 95.75 85 ALA A N 1
ATOM 667 C CA . ALA A 1 85 ? 10.426 3.549 -25.944 1.00 95.75 85 ALA A CA 1
ATOM 668 C C . ALA A 1 85 ? 10.411 2.732 -24.635 1.00 95.75 85 ALA A C 1
ATOM 670 O O . ALA A 1 85 ? 9.445 2.783 -23.874 1.00 95.75 85 ALA A O 1
ATOM 671 N N . VAL A 1 86 ? 11.475 1.974 -24.346 1.00 96.44 86 VAL A N 1
ATOM 672 C CA . VAL A 1 86 ? 11.604 1.238 -23.075 1.00 96.44 86 VAL A CA 1
ATOM 673 C C . VAL A 1 86 ? 11.774 2.197 -21.895 1.00 96.44 86 VAL A C 1
ATOM 675 O O . VAL A 1 86 ? 11.223 1.944 -20.826 1.00 96.44 86 VAL A O 1
ATOM 678 N N . ARG A 1 87 ? 12.499 3.307 -22.072 1.00 95.50 87 ARG A N 1
ATOM 679 C CA . ARG A 1 87 ? 12.635 4.345 -21.040 1.00 95.50 87 ARG A CA 1
ATOM 680 C C . ARG A 1 87 ? 11.300 5.003 -20.717 1.00 95.50 87 ARG A C 1
ATOM 682 O O . ARG A 1 87 ? 10.975 5.114 -19.543 1.00 95.50 87 ARG A O 1
ATOM 689 N N . GLU A 1 88 ? 10.507 5.342 -21.729 1.00 96.56 88 GLU A N 1
ATOM 690 C CA . GLU A 1 88 ? 9.152 5.874 -21.533 1.00 96.56 88 GLU A CA 1
ATOM 691 C C . GLU A 1 88 ? 8.268 4.883 -20.752 1.00 96.56 88 GLU A C 1
ATOM 693 O O . GLU A 1 88 ? 7.614 5.254 -19.780 1.00 96.56 88 GLU A O 1
ATOM 698 N N . GLN A 1 89 ? 8.323 3.588 -21.090 1.00 96.50 89 GLN A N 1
ATOM 699 C CA . GLN A 1 89 ? 7.595 2.553 -20.344 1.00 96.50 89 GLN A CA 1
ATOM 700 C C . GLN A 1 89 ? 8.064 2.416 -18.890 1.00 96.50 89 GLN A C 1
ATOM 702 O O . GLN A 1 89 ? 7.245 2.160 -18.006 1.00 96.50 89 GLN A O 1
ATOM 707 N N . LEU A 1 90 ? 9.366 2.558 -18.627 1.00 96.06 90 LEU A N 1
ATOM 708 C CA . LEU A 1 90 ? 9.894 2.549 -17.263 1.00 96.06 90 LEU A CA 1
ATOM 709 C C . LEU A 1 90 ? 9.385 3.751 -16.467 1.00 96.06 90 LEU A C 1
ATOM 711 O O . LEU A 1 90 ? 8.934 3.568 -15.339 1.00 96.06 90 LEU A O 1
ATOM 715 N N . GLU A 1 91 ? 9.385 4.945 -17.059 1.00 96.94 91 GLU A N 1
ATOM 716 C CA . GLU A 1 91 ? 8.844 6.152 -16.425 1.00 96.94 91 GLU A CA 1
ATOM 717 C C . GLU A 1 91 ? 7.353 5.992 -16.085 1.00 96.94 91 GLU A C 1
ATOM 719 O O . GLU A 1 91 ? 6.935 6.298 -14.964 1.00 96.94 91 GLU A O 1
ATOM 724 N N . ASP A 1 92 ? 6.556 5.425 -16.993 1.00 96.25 92 ASP A N 1
ATOM 725 C CA . ASP A 1 92 ? 5.141 5.125 -16.751 1.00 96.25 92 ASP A CA 1
ATOM 726 C C . ASP A 1 92 ? 4.942 4.144 -15.583 1.00 96.25 92 ASP A C 1
ATOM 728 O O . ASP A 1 92 ? 4.067 4.339 -14.728 1.00 96.25 92 ASP A O 1
ATOM 732 N N . VAL A 1 93 ? 5.759 3.087 -15.518 1.00 97.00 93 VAL A N 1
ATOM 733 C CA . VAL A 1 93 ? 5.719 2.109 -14.420 1.00 97.00 93 VAL A CA 1
ATOM 734 C C . VAL A 1 93 ? 6.121 2.761 -13.100 1.00 97.00 93 VAL A C 1
ATOM 736 O O . VAL A 1 93 ? 5.448 2.546 -12.092 1.00 97.00 93 VAL A O 1
ATOM 739 N N . GLU A 1 94 ? 7.160 3.595 -13.085 1.00 96.94 94 GLU A N 1
ATOM 740 C CA . GLU A 1 94 ? 7.582 4.330 -11.890 1.00 96.94 94 GLU A CA 1
ATOM 741 C C . GLU A 1 94 ? 6.488 5.272 -11.377 1.00 96.94 94 GLU A C 1
ATOM 743 O O . GLU A 1 94 ? 6.220 5.319 -10.172 1.00 96.94 94 GLU A O 1
ATOM 748 N N . ILE A 1 95 ? 5.810 5.994 -12.273 1.00 97.69 95 ILE A N 1
ATOM 749 C CA . ILE A 1 95 ? 4.660 6.833 -11.918 1.00 97.69 95 ILE A CA 1
ATOM 750 C C . ILE A 1 95 ? 3.536 5.966 -11.337 1.00 97.69 95 ILE A C 1
ATOM 752 O O . ILE A 1 95 ? 2.957 6.321 -10.305 1.00 97.69 95 ILE A O 1
ATOM 756 N N . GLY A 1 96 ? 3.255 4.812 -11.948 1.00 97.69 96 GLY A N 1
ATOM 757 C CA . GLY A 1 96 ? 2.281 3.843 -11.446 1.00 97.69 96 GLY A CA 1
ATOM 758 C C . GLY A 1 96 ? 2.607 3.348 -10.033 1.00 97.69 96 GLY A C 1
ATOM 759 O O . GLY A 1 96 ? 1.728 3.329 -9.169 1.00 97.69 96 GLY A O 1
ATOM 760 N N . ILE A 1 97 ? 3.874 3.026 -9.764 1.00 97.56 97 ILE A N 1
ATOM 761 C CA . ILE A 1 97 ? 4.352 2.616 -8.437 1.00 97.56 97 ILE A CA 1
ATOM 762 C C . ILE A 1 97 ? 4.144 3.742 -7.421 1.00 97.56 97 ILE A C 1
ATOM 764 O O . ILE A 1 97 ? 3.568 3.502 -6.361 1.00 97.56 97 ILE A O 1
ATOM 768 N N . ARG A 1 98 ? 4.522 4.986 -7.745 1.00 96.88 98 ARG A N 1
ATOM 769 C CA . ARG A 1 98 ? 4.330 6.134 -6.837 1.00 96.88 98 ARG A CA 1
ATOM 770 C C . ARG A 1 98 ? 2.856 6.365 -6.503 1.00 96.88 98 ARG A C 1
ATOM 772 O O . ARG A 1 98 ? 2.520 6.627 -5.350 1.00 96.88 98 ARG A O 1
ATOM 779 N N . GLN A 1 99 ? 1.963 6.228 -7.483 1.00 97.19 99 GLN A N 1
ATOM 780 C CA . GLN A 1 99 ? 0.519 6.329 -7.249 1.00 97.19 99 GLN A CA 1
ATOM 781 C C . GLN A 1 99 ? -0.004 5.208 -6.345 1.00 97.19 99 GLN A C 1
ATOM 783 O O . GLN A 1 99 ? -0.871 5.454 -5.506 1.00 97.19 99 GLN A O 1
ATOM 788 N N . LEU A 1 100 ? 0.499 3.980 -6.504 1.00 97.88 100 LEU A N 1
ATOM 789 C CA . LEU A 1 100 ? 0.132 2.856 -5.641 1.00 97.88 100 LEU A CA 1
ATOM 790 C C . LEU A 1 100 ? 0.640 3.049 -4.212 1.00 97.88 100 LEU A C 1
ATOM 792 O O . LEU A 1 100 ? -0.127 2.830 -3.279 1.00 97.88 100 LEU A O 1
ATOM 796 N N . MET A 1 101 ? 1.872 3.530 -4.036 1.00 98.12 101 MET A N 1
ATOM 797 C CA . MET A 1 101 ? 2.415 3.860 -2.715 1.00 98.12 101 MET A CA 1
ATOM 798 C C . MET A 1 101 ? 1.574 4.928 -2.010 1.00 98.12 101 MET A C 1
ATOM 800 O O . MET A 1 101 ? 1.210 4.747 -0.853 1.00 98.12 101 MET A O 1
ATOM 804 N N . ALA A 1 102 ? 1.179 5.992 -2.718 1.00 97.56 102 ALA A N 1
ATOM 805 C CA . ALA A 1 102 ? 0.318 7.033 -2.155 1.00 97.56 102 ALA A CA 1
ATOM 806 C C . ALA A 1 102 ? -1.069 6.499 -1.740 1.00 97.56 102 ALA A C 1
ATOM 808 O O . ALA A 1 102 ? -1.620 6.907 -0.718 1.00 97.56 102 ALA A O 1
ATOM 809 N N . LYS A 1 103 ? -1.643 5.565 -2.513 1.00 97.69 103 LYS A N 1
ATOM 810 C CA . LYS A 1 103 ? -2.905 4.897 -2.147 1.00 97.69 103 LYS A CA 1
ATOM 811 C C . LYS A 1 103 ? -2.744 4.005 -0.920 1.00 97.69 103 LYS A C 1
ATOM 813 O O . LYS A 1 103 ? -3.626 4.009 -0.069 1.00 97.69 103 LYS A O 1
ATOM 818 N N . LEU A 1 104 ? -1.643 3.262 -0.839 1.00 98.06 104 LEU A N 1
ATOM 819 C CA . LEU A 1 104 ? -1.344 2.385 0.290 1.00 98.06 104 LEU A CA 1
ATOM 820 C C . LEU A 1 104 ? -1.175 3.196 1.580 1.00 98.06 104 LEU A C 1
ATOM 822 O O . LEU A 1 104 ? -1.823 2.892 2.572 1.00 98.06 104 LEU A O 1
ATOM 826 N N . GLU A 1 105 ? -0.448 4.313 1.524 1.00 97.88 105 GLU A N 1
ATOM 827 C CA . GLU A 1 105 ? -0.326 5.239 2.656 1.00 97.88 105 GLU A CA 1
ATOM 828 C C . GLU A 1 105 ? -1.691 5.806 3.097 1.00 97.88 105 GLU A C 1
ATOM 830 O O . GLU A 1 105 ? -1.957 5.972 4.289 1.00 97.88 105 GLU A O 1
ATOM 835 N N . GLY A 1 106 ? -2.583 6.093 2.143 1.00 97.44 106 GLY A N 1
ATOM 836 C CA . GLY A 1 106 ? -3.954 6.514 2.437 1.00 97.44 106 GLY A CA 1
ATOM 837 C C . GLY A 1 106 ? -4.774 5.435 3.153 1.00 97.44 106 GLY A C 1
ATOM 838 O O . GLY A 1 106 ? -5.494 5.744 4.103 1.00 97.44 106 GLY A O 1
ATOM 839 N N . ILE A 1 107 ? -4.639 4.176 2.729 1.00 97.69 107 ILE A N 1
ATOM 840 C CA . ILE A 1 107 ? -5.291 3.026 3.370 1.00 97.69 107 ILE A CA 1
ATOM 841 C C . ILE A 1 107 ? -4.747 2.826 4.788 1.00 97.69 107 ILE A C 1
ATOM 843 O O . ILE A 1 107 ? -5.540 2.686 5.711 1.00 97.69 107 ILE A O 1
ATOM 847 N N . ASP A 1 108 ? -3.431 2.903 4.993 1.00 97.88 108 ASP A N 1
ATOM 848 C CA . ASP A 1 108 ? -2.821 2.738 6.318 1.00 97.88 108 ASP A CA 1
ATOM 849 C C . ASP A 1 108 ? -3.296 3.804 7.311 1.00 97.88 108 ASP A C 1
ATOM 851 O O . ASP A 1 108 ? -3.580 3.503 8.470 1.00 97.88 108 ASP A O 1
ATOM 855 N N . LYS A 1 109 ? -3.435 5.059 6.863 1.00 97.75 109 LYS A N 1
ATOM 856 C CA . LYS A 1 109 ? -4.018 6.131 7.686 1.00 97.75 109 LYS A CA 1
ATOM 857 C C . LYS A 1 109 ? -5.474 5.839 8.037 1.00 97.75 109 LYS A C 1
ATOM 859 O O . LYS A 1 109 ? -5.862 6.032 9.184 1.00 97.75 109 LYS A O 1
ATOM 864 N N . SER A 1 110 ? -6.263 5.362 7.074 1.00 97.69 110 SER A N 1
ATOM 865 C CA . SER A 1 110 ? -7.655 4.978 7.321 1.00 97.69 110 SER A CA 1
ATOM 866 C C . SER A 1 110 ? -7.764 3.808 8.298 1.00 97.69 110 SER A C 1
ATOM 868 O O . SER A 1 110 ? -8.639 3.830 9.155 1.00 97.69 110 SER A O 1
ATOM 870 N N . ASN A 1 111 ? -6.885 2.810 8.190 1.00 98.12 111 ASN A N 1
ATOM 871 C CA . ASN A 1 111 ? -6.870 1.662 9.091 1.00 98.12 111 ASN A CA 1
ATOM 872 C C . ASN A 1 111 ? -6.541 2.095 10.518 1.00 98.12 111 ASN A C 1
ATOM 874 O O . ASN A 1 111 ? -7.289 1.755 11.419 1.00 98.12 111 ASN A O 1
ATOM 878 N N . LYS A 1 112 ? -5.536 2.957 10.713 1.00 97.88 112 LYS A N 1
ATOM 879 C CA . LYS A 1 112 ? -5.209 3.497 12.045 1.00 97.88 112 LYS A CA 1
ATOM 880 C C . LYS A 1 112 ? -6.380 4.222 12.709 1.00 97.88 112 LYS A C 1
ATOM 882 O O . LYS A 1 112 ? -6.558 4.104 13.913 1.00 97.88 112 LYS A O 1
ATOM 887 N N . VAL A 1 113 ? -7.166 4.978 11.940 1.00 97.94 113 VAL A N 1
ATOM 888 C CA . VAL A 1 113 ? -8.371 5.640 12.468 1.00 97.94 113 VAL A CA 1
ATOM 889 C C . VAL A 1 113 ? -9.431 4.609 12.856 1.00 97.94 113 VAL A C 1
ATOM 891 O O . VAL A 1 113 ? -10.049 4.743 13.906 1.00 97.94 113 VAL A O 1
ATOM 894 N N . ASN A 1 114 ? -9.624 3.569 12.044 1.00 97.94 114 ASN A N 1
ATOM 895 C CA . ASN A 1 114 ? -10.558 2.492 12.372 1.00 97.94 114 ASN A CA 1
ATOM 896 C C . ASN A 1 114 ? -10.107 1.701 13.609 1.00 97.94 114 ASN A C 1
ATOM 898 O O . ASN A 1 114 ? -10.943 1.350 14.432 1.00 97.94 114 ASN A O 1
ATOM 902 N N . ASP A 1 115 ? -8.807 1.451 13.758 1.00 98.12 115 ASP A N 1
ATOM 903 C CA . ASP A 1 115 ? -8.246 0.760 14.921 1.00 98.12 115 ASP A CA 1
ATOM 904 C C . ASP A 1 115 ? -8.494 1.575 16.199 1.00 98.12 115 ASP A C 1
ATOM 906 O O . ASP A 1 115 ? -9.008 1.036 17.172 1.00 98.12 115 ASP A O 1
ATOM 910 N N . GLN A 1 116 ? -8.267 2.894 16.159 1.00 97.75 116 GLN A N 1
ATOM 911 C CA . GLN A 1 116 ? -8.600 3.798 17.270 1.00 97.75 116 GLN A CA 1
ATOM 912 C C . GLN A 1 116 ? -10.094 3.773 17.617 1.00 97.75 116 GLN A C 1
ATOM 914 O O . GLN A 1 116 ? -10.459 3.702 18.785 1.00 97.75 116 GLN A O 1
ATOM 919 N N . GLN A 1 117 ? -10.973 3.793 16.610 1.00 98.06 117 GLN A N 1
ATOM 920 C CA . GLN A 1 117 ? -12.418 3.700 16.837 1.00 98.06 117 GLN A CA 1
ATOM 921 C C . GLN A 1 117 ? -12.825 2.353 17.443 1.00 98.06 117 GLN A C 1
ATOM 923 O O . GLN A 1 117 ? -13.724 2.305 18.280 1.00 98.06 117 GLN A O 1
ATOM 928 N N . ASN A 1 118 ? -12.176 1.259 17.042 1.00 97.94 118 ASN A N 1
ATOM 929 C CA . ASN A 1 118 ? -12.427 -0.055 17.624 1.00 97.94 118 ASN A CA 1
ATOM 930 C C . ASN A 1 118 ? -11.975 -0.108 19.088 1.00 97.94 118 ASN A C 1
ATOM 932 O O . ASN A 1 118 ? -12.743 -0.571 19.925 1.00 97.94 118 ASN A O 1
ATOM 936 N N . GLU A 1 119 ? -10.797 0.430 19.413 1.00 98.19 119 GLU A N 1
ATOM 937 C CA . GLU A 1 119 ? -10.313 0.538 20.797 1.00 98.19 119 GLU A CA 1
ATOM 938 C C . GLU A 1 119 ? -11.270 1.370 21.673 1.00 98.19 119 GLU A C 1
ATOM 940 O O . GLU A 1 119 ? -11.591 0.982 22.798 1.00 98.19 119 GLU A O 1
ATOM 945 N N . GLU A 1 120 ? -11.796 2.486 21.153 1.00 98.06 120 GLU A N 1
ATOM 946 C CA . GLU A 1 120 ? -12.811 3.294 21.845 1.00 98.06 120 GLU A CA 1
ATOM 947 C C . GLU A 1 120 ? -14.111 2.509 22.090 1.00 98.06 120 GLU A C 1
ATOM 949 O O . GLU A 1 120 ? -14.690 2.571 23.178 1.00 98.06 120 GLU A O 1
ATOM 954 N N . LEU A 1 121 ? -14.582 1.753 21.093 1.00 97.88 121 LEU A N 1
ATOM 955 C CA . LEU A 1 121 ? -15.777 0.917 21.222 1.00 97.88 121 LEU A CA 1
ATOM 956 C C . LEU A 1 121 ? -15.578 -0.225 22.224 1.00 97.88 121 LEU A C 1
ATOM 958 O O . LEU A 1 121 ? -16.483 -0.489 23.014 1.00 97.88 121 LEU A O 1
ATOM 962 N N . GLU A 1 122 ? -14.412 -0.868 22.237 1.00 98.12 122 GLU A N 1
ATOM 963 C CA . GLU A 1 122 ? -14.061 -1.893 23.226 1.00 98.12 122 GLU A CA 1
ATOM 964 C C . GLU A 1 122 ? -14.025 -1.319 24.647 1.00 98.12 122 GLU A C 1
ATOM 966 O O . GLU A 1 122 ? -14.565 -1.926 25.576 1.00 98.12 122 GLU A O 1
ATOM 971 N N . GLY A 1 123 ? -13.471 -0.114 24.819 1.00 98.00 123 GLY A N 1
ATOM 972 C CA . GLY A 1 123 ? -13.518 0.606 26.091 1.00 98.00 123 GLY A CA 1
ATOM 973 C C . GLY A 1 123 ? -14.954 0.870 26.551 1.00 98.00 123 GLY A C 1
ATOM 974 O O . GLY A 1 123 ? -15.302 0.583 27.697 1.00 98.00 123 GLY A O 1
ATOM 975 N N . ASN A 1 124 ? -15.816 1.338 25.645 1.00 97.56 124 ASN A N 1
ATOM 976 C CA . ASN A 1 124 ? -17.230 1.570 25.941 1.00 97.56 124 ASN A CA 1
ATOM 977 C C . ASN A 1 124 ? -17.958 0.271 26.323 1.00 97.56 124 ASN A C 1
ATOM 979 O O . ASN A 1 124 ? -18.701 0.261 27.305 1.00 97.56 124 ASN A O 1
ATOM 983 N N . LEU A 1 125 ? -17.717 -0.832 25.608 1.00 97.81 125 LEU A N 1
ATOM 984 C CA . LEU A 1 125 ? -18.291 -2.141 25.940 1.00 97.81 125 LEU A CA 1
ATOM 985 C C . LEU A 1 125 ? -17.876 -2.599 27.341 1.00 97.81 125 LEU A C 1
ATOM 987 O O . LEU A 1 125 ? -18.739 -2.941 28.142 1.00 97.81 125 LEU A O 1
ATOM 991 N N . SER A 1 126 ? -16.591 -2.493 27.682 1.00 97.69 126 SER A N 1
ATOM 992 C CA . SER A 1 126 ? -16.093 -2.828 29.022 1.00 97.69 126 SER A CA 1
ATOM 993 C C . SER A 1 126 ? -16.764 -1.997 30.123 1.00 97.69 126 SER A C 1
ATOM 995 O O . SER A 1 126 ? -17.133 -2.524 31.173 1.00 97.69 126 SER A O 1
ATOM 997 N N . THR A 1 127 ? -16.987 -0.699 29.888 1.00 97.50 127 THR A N 1
ATOM 998 C CA . THR A 1 127 ? -17.701 0.142 30.864 1.00 97.50 127 THR A CA 1
ATOM 999 C C . THR A 1 127 ? -19.176 -0.235 31.003 1.00 97.50 127 THR A C 1
ATOM 1001 O O . THR A 1 127 ? -19.703 -0.202 32.115 1.00 97.50 127 THR A O 1
ATOM 1004 N N . LEU A 1 128 ? -19.841 -0.627 29.912 1.00 97.44 128 LEU A N 1
ATOM 1005 C CA . LEU A 1 128 ? -21.221 -1.114 29.952 1.00 97.44 128 LEU A CA 1
ATOM 1006 C C . LEU A 1 128 ? -21.322 -2.451 30.690 1.00 97.44 128 LEU A C 1
ATOM 1008 O O . LEU A 1 128 ? -22.203 -2.596 31.531 1.00 97.44 128 LEU A O 1
ATOM 1012 N N . ASP A 1 129 ? -20.400 -3.384 30.454 1.00 97.88 129 ASP A N 1
ATOM 1013 C CA . ASP A 1 129 ? -20.359 -4.668 31.162 1.00 97.88 129 ASP A CA 1
ATOM 1014 C C . ASP A 1 129 ? -20.179 -4.470 32.676 1.00 97.88 129 ASP A C 1
ATOM 1016 O O . ASP A 1 129 ? -20.846 -5.121 33.480 1.00 97.88 129 ASP A O 1
ATOM 1020 N N . GLN A 1 130 ? -19.342 -3.511 33.086 1.00 97.31 130 GLN A N 1
ATOM 1021 C CA . GLN A 1 130 ? -19.200 -3.140 34.499 1.00 97.31 130 GLN A CA 1
ATOM 1022 C C . GLN A 1 130 ? -20.497 -2.565 35.082 1.00 97.31 130 GLN A C 1
ATOM 1024 O O . GLN A 1 130 ? -20.875 -2.913 36.199 1.00 97.31 130 GLN A O 1
ATOM 1029 N N . GLN A 1 131 ? -21.195 -1.698 34.340 1.00 97.00 131 GLN A N 1
ATOM 1030 C CA . GLN A 1 131 ? -22.485 -1.151 34.775 1.00 97.00 131 GLN A CA 1
ATOM 1031 C C . GLN A 1 131 ? -23.555 -2.239 34.895 1.00 97.00 131 GLN A C 1
ATOM 1033 O O . GLN A 1 131 ? -24.322 -2.224 35.856 1.00 97.00 131 GLN A O 1
ATOM 1038 N N . ILE A 1 132 ? -23.589 -3.191 33.959 1.00 96.62 132 ILE A N 1
ATOM 1039 C CA . ILE A 1 132 ? -24.490 -4.347 34.015 1.00 96.62 132 ILE A CA 1
ATOM 1040 C C . ILE A 1 132 ? -24.203 -5.166 35.274 1.00 96.62 132 ILE A C 1
ATOM 1042 O O . ILE A 1 132 ? -25.125 -5.404 36.047 1.00 96.62 132 ILE A O 1
ATOM 1046 N N . GLY A 1 133 ? -22.938 -5.502 35.542 1.00 97.06 133 GLY A N 1
ATOM 1047 C CA . GLY A 1 133 ? -22.565 -6.260 36.739 1.00 97.06 133 GLY A CA 1
ATOM 1048 C C . GLY A 1 133 ? -22.957 -5.564 38.048 1.00 97.06 133 GLY A C 1
ATOM 1049 O O . GLY A 1 133 ? -23.441 -6.212 38.973 1.00 97.06 133 GLY A O 1
ATOM 1050 N N . LEU A 1 134 ? -22.821 -4.235 38.133 1.00 96.50 134 LEU A N 1
ATOM 1051 C CA . LEU A 1 134 ? -23.288 -3.473 39.299 1.00 96.50 134 LEU A CA 1
ATOM 1052 C C . LEU A 1 134 ? -24.813 -3.530 39.457 1.00 96.50 134 LEU A C 1
ATOM 1054 O O . LEU A 1 134 ? -25.309 -3.748 40.560 1.00 96.50 134 LEU A O 1
ATOM 1058 N N . LEU A 1 135 ? -25.559 -3.370 38.361 1.00 96.19 135 LEU A N 1
ATOM 1059 C CA . LEU A 1 135 ? -27.021 -3.450 38.380 1.00 96.19 135 LEU A CA 1
ATOM 1060 C C . LEU A 1 135 ? -27.522 -4.856 38.733 1.00 96.19 135 LEU A C 1
ATOM 1062 O O . LEU A 1 135 ? -28.547 -4.982 39.403 1.00 96.19 135 LEU A O 1
ATOM 1066 N N . GLU A 1 136 ? -26.813 -5.904 38.313 1.00 96.12 136 GLU A N 1
ATOM 1067 C CA . GLU A 1 136 ? -27.102 -7.288 38.695 1.00 96.12 136 GLU A CA 1
ATOM 1068 C C . GLU A 1 136 ? -26.926 -7.494 40.205 1.00 96.12 136 GLU A C 1
ATOM 1070 O O . GLU A 1 136 ? -27.838 -8.009 40.852 1.00 96.12 136 GLU A O 1
ATOM 1075 N N . ILE A 1 137 ? -25.827 -6.999 40.789 1.00 96.12 137 ILE A N 1
ATOM 1076 C CA . ILE A 1 137 ? -25.600 -7.041 42.244 1.00 96.12 137 ILE A CA 1
ATOM 1077 C C . ILE A 1 137 ? -26.711 -6.286 42.989 1.00 96.12 137 ILE A C 1
ATOM 1079 O O . ILE A 1 137 ? -27.314 -6.829 43.914 1.00 96.12 137 ILE A O 1
ATOM 1083 N N . GLU A 1 138 ? -27.049 -5.063 42.564 1.00 93.88 138 GLU A N 1
ATOM 1084 C CA . GLU A 1 138 ? -28.133 -4.284 43.182 1.00 93.88 138 GLU A CA 1
ATOM 1085 C C . GLU A 1 138 ? -29.494 -4.999 43.094 1.00 93.88 138 GLU A C 1
ATOM 1087 O O . GLU A 1 138 ? -30.314 -4.928 44.019 1.00 93.88 138 GLU A O 1
ATOM 1092 N N . ALA A 1 139 ? -29.766 -5.685 41.981 1.00 95.44 139 ALA A N 1
ATOM 1093 C CA . ALA A 1 139 ? -30.989 -6.457 41.801 1.00 95.44 139 ALA A CA 1
ATOM 1094 C C . ALA A 1 139 ? -31.032 -7.680 42.731 1.00 95.44 139 ALA A C 1
ATOM 1096 O O . ALA A 1 139 ? -32.075 -7.948 43.341 1.00 95.44 139 ALA A O 1
ATOM 1097 N N . GLU A 1 140 ? -29.915 -8.393 42.881 1.00 96.25 140 GLU A N 1
ATOM 1098 C CA . GLU A 1 140 ? -29.786 -9.527 43.799 1.00 96.25 140 GLU A CA 1
ATOM 1099 C C . GLU A 1 140 ? -29.954 -9.103 45.263 1.00 96.25 140 GLU A C 1
ATOM 1101 O O . GLU A 1 140 ? -30.733 -9.726 45.991 1.00 96.25 140 GLU A O 1
ATOM 1106 N N . GLU A 1 141 ? -29.321 -8.003 45.681 1.00 94.69 141 GLU A N 1
ATOM 1107 C CA . GLU A 1 141 ? -29.458 -7.450 47.034 1.00 94.69 141 GLU A CA 1
ATOM 1108 C C . GLU A 1 141 ? -30.914 -7.083 47.352 1.00 94.69 141 GLU A C 1
ATOM 1110 O O . GLU A 1 141 ? -31.440 -7.431 48.416 1.00 94.69 141 GLU A O 1
ATOM 1115 N N . ARG A 1 142 ? -31.619 -6.437 46.411 1.00 93.25 142 ARG A N 1
ATOM 1116 C CA . ARG A 1 142 ? -33.046 -6.110 46.571 1.00 93.25 142 ARG A CA 1
ATOM 1117 C C . ARG A 1 142 ? -33.913 -7.359 46.671 1.00 93.25 142 ARG A C 1
ATOM 1119 O O . ARG A 1 142 ? -34.814 -7.412 47.511 1.00 93.25 142 ARG A O 1
ATOM 1126 N N . LEU A 1 143 ? -33.655 -8.370 45.842 1.00 93.62 143 LEU A N 1
ATOM 1127 C CA . LEU A 1 143 ? -34.366 -9.648 45.919 1.00 93.62 143 LEU A CA 1
ATOM 1128 C C . LEU A 1 143 ? -34.112 -10.354 47.254 1.00 93.62 143 LEU A C 1
ATOM 1130 O O . LEU A 1 143 ? -35.036 -10.936 47.825 1.00 93.62 143 LEU A O 1
ATOM 1134 N N . GLN A 1 144 ? -32.890 -10.290 47.780 1.00 92.44 144 GLN A N 1
ATOM 1135 C CA . GLN A 1 144 ? -32.546 -10.873 49.071 1.00 92.44 144 GLN A CA 1
ATOM 1136 C C . GLN A 1 144 ? -33.222 -10.133 50.234 1.00 92.44 144 GLN A C 1
ATOM 1138 O O . GLN A 1 144 ? -33.790 -10.790 51.108 1.00 92.44 144 GLN A O 1
ATOM 1143 N N . ALA A 1 145 ? -33.260 -8.798 50.204 1.00 91.19 145 ALA A N 1
ATOM 1144 C CA . ALA A 1 145 ? -33.970 -7.981 51.190 1.00 91.19 145 ALA A CA 1
ATOM 1145 C C . ALA A 1 145 ? -35.488 -8.256 51.202 1.00 91.19 145 ALA A C 1
ATOM 1147 O O . ALA A 1 145 ? -36.121 -8.316 52.258 1.00 91.19 145 ALA A O 1
ATOM 1148 N N . LEU A 1 146 ? -36.091 -8.482 50.029 1.00 90.88 146 LEU A N 1
ATOM 1149 C CA . LEU A 1 146 ? -37.498 -8.883 49.936 1.00 90.88 146 LEU A CA 1
ATOM 1150 C C . LEU A 1 146 ? -37.740 -10.275 50.539 1.00 90.88 146 LEU A C 1
ATOM 1152 O O . LEU A 1 146 ? -38.733 -10.470 51.243 1.00 90.88 146 LEU A O 1
ATOM 1156 N N . LYS A 1 147 ? -36.827 -11.228 50.313 1.00 89.00 147 LYS A N 1
ATOM 1157 C CA . LYS A 1 147 ? -36.902 -12.573 50.909 1.00 89.00 147 LYS A CA 1
ATOM 1158 C C . LYS A 1 147 ? -36.763 -12.541 52.433 1.00 89.00 147 LYS A C 1
ATOM 1160 O O . LYS A 1 147 ? -37.505 -13.246 53.112 1.00 89.00 147 LYS A O 1
ATOM 1165 N N . SER A 1 148 ? -35.857 -11.730 52.986 1.00 87.62 148 SER A N 1
ATOM 1166 C CA . SER A 1 148 ? -35.713 -11.605 54.444 1.00 87.62 148 SER A CA 1
ATOM 1167 C C . SER A 1 148 ? -36.946 -10.970 55.091 1.00 87.62 148 SER A C 1
ATOM 1169 O O . SER A 1 148 ? -37.418 -11.482 56.103 1.00 87.62 148 SER A O 1
ATOM 1171 N N . ASN A 1 149 ? -37.530 -9.938 54.471 1.00 82.25 149 ASN A N 1
ATOM 1172 C CA . ASN A 1 149 ? -38.744 -9.289 54.981 1.00 82.25 149 ASN A CA 1
ATOM 1173 C C . ASN A 1 149 ? -39.980 -10.209 54.946 1.00 82.25 149 ASN A C 1
ATOM 1175 O O . ASN A 1 149 ? -40.856 -10.095 55.802 1.00 82.25 149 ASN A O 1
ATOM 1179 N N . GLN A 1 150 ? -40.074 -11.144 53.991 1.00 73.00 150 GLN A N 1
ATOM 1180 C CA . GLN A 1 150 ? -41.172 -12.122 53.966 1.00 73.00 150 GLN A CA 1
ATOM 1181 C C . GLN A 1 150 ? -41.131 -13.105 55.143 1.00 73.00 150 GLN A C 1
ATOM 1183 O O . GLN A 1 150 ? -42.188 -13.490 55.642 1.00 73.00 150 GLN A O 1
ATOM 1188 N N . ASN A 1 151 ? -39.945 -13.496 55.615 1.00 66.38 151 ASN A N 1
ATOM 1189 C CA . ASN A 1 151 ? -39.824 -14.481 56.692 1.00 66.38 151 ASN A CA 1
ATOM 1190 C C . ASN A 1 151 ? -40.272 -13.945 58.066 1.00 66.38 151 ASN A C 1
ATOM 1192 O O . ASN A 1 151 ? -40.702 -14.738 58.903 1.00 66.38 151 ASN A O 1
ATOM 1196 N N . GLU A 1 152 ? -40.255 -12.628 58.300 1.00 58.19 152 GLU A N 1
ATOM 1197 C CA . GLU A 1 152 ? -40.753 -12.032 59.554 1.00 58.19 152 GLU A CA 1
ATOM 1198 C C . GLU A 1 152 ? -42.289 -11.962 59.643 1.00 58.19 152 GLU A C 1
ATOM 1200 O O . GLU A 1 152 ? -42.845 -11.952 60.740 1.00 58.19 152 GLU A O 1
ATOM 1205 N N . LEU A 1 153 ? -43.007 -11.984 58.516 1.00 56.28 153 LEU A N 1
ATOM 1206 C CA . LEU A 1 153 ? -44.474 -11.872 58.489 1.00 56.28 153 LEU A CA 1
ATOM 1207 C C . LEU A 1 153 ? -45.221 -13.212 58.636 1.00 56.28 153 LEU A C 1
ATOM 1209 O O . LEU A 1 153 ? -46.451 -13.219 58.680 1.00 56.28 153 LEU A O 1
ATOM 1213 N N . VAL A 1 154 ? -44.517 -14.347 58.743 1.00 55.69 154 VAL A N 1
ATOM 1214 C CA . VAL A 1 154 ? -45.136 -15.693 58.741 1.00 55.69 154 VAL A CA 1
ATOM 1215 C C . VAL A 1 154 ? -45.356 -16.283 60.148 1.00 55.69 154 VAL A C 1
ATOM 1217 O O . VAL A 1 154 ? -46.071 -17.273 60.293 1.00 55.69 154 VAL A O 1
ATOM 1220 N N . PHE A 1 155 ? -44.877 -15.653 61.226 1.00 48.16 155 PHE A N 1
ATOM 1221 C CA . PHE A 1 155 ? -45.133 -16.116 62.601 1.00 48.16 155 PHE A CA 1
ATOM 1222 C C . PHE A 1 155 ? -46.208 -15.292 63.324 1.00 48.16 155 PHE A C 1
ATOM 1224 O O . PHE A 1 155 ? -45.951 -14.594 64.300 1.00 48.16 155 PHE A O 1
ATOM 1231 N N . ASN A 1 156 ? -47.462 -15.431 62.892 1.00 47.59 156 ASN A N 1
ATOM 1232 C CA . ASN A 1 156 ? -48.598 -15.204 63.786 1.00 47.59 156 ASN A CA 1
ATOM 1233 C C . ASN A 1 156 ? -49.646 -16.312 63.579 1.00 47.59 156 ASN A C 1
ATOM 1235 O O . ASN A 1 156 ? -50.552 -16.170 62.754 1.00 47.59 156 ASN A O 1
ATOM 1239 N N . PRO A 1 157 ? -49.527 -17.457 64.280 1.00 48.03 157 PRO A N 1
ATOM 1240 C CA . PRO A 1 157 ? -50.478 -18.551 64.167 1.00 48.03 157 PRO A CA 1
ATOM 1241 C C . PRO A 1 157 ? -51.738 -18.197 64.963 1.00 48.03 157 PRO A C 1
ATOM 1243 O O . PRO A 1 157 ? -51.981 -18.722 66.047 1.00 48.03 157 PRO A O 1
ATOM 1246 N N . ARG A 1 158 ? -52.567 -17.293 64.433 1.00 44.84 158 ARG A N 1
ATOM 1247 C CA . ARG A 1 158 ? -53.916 -17.061 64.958 1.00 44.84 158 ARG A CA 1
ATOM 1248 C C . ARG A 1 158 ? -54.961 -17.433 63.917 1.00 44.84 158 ARG A C 1
ATOM 1250 O O . ARG A 1 158 ? -55.410 -16.629 63.114 1.00 44.84 158 ARG A O 1
ATOM 1257 N N . SER A 1 159 ? -55.281 -18.724 63.956 1.00 51.41 159 SER A N 1
ATOM 1258 C CA . SER A 1 159 ? -56.571 -19.343 63.646 1.00 51.41 159 SER A CA 1
ATOM 1259 C C . SER A 1 159 ? -57.576 -18.496 62.852 1.00 51.41 159 SER A C 1
ATOM 1261 O O . SER A 1 159 ? -58.447 -17.866 63.444 1.00 51.41 159 SER A O 1
ATOM 1263 N N . HIS A 1 160 ? -57.579 -18.616 61.528 1.00 42.50 160 HIS A N 1
ATOM 1264 C CA . HIS A 1 160 ? -58.810 -18.439 60.762 1.00 42.50 160 HIS A CA 1
ATOM 1265 C C . HIS A 1 160 ? -58.946 -19.570 59.741 1.00 42.50 160 HIS A C 1
ATOM 1267 O O . HIS A 1 160 ? -58.334 -19.588 58.679 1.00 42.50 160 HIS A O 1
ATOM 1273 N N . LYS A 1 161 ? -59.762 -20.558 60.122 1.00 51.62 161 LYS A N 1
ATOM 1274 C CA . LYS A 1 161 ? -60.448 -21.453 59.195 1.00 51.62 161 LYS A CA 1
ATOM 1275 C C . LYS A 1 161 ? -61.463 -20.608 58.423 1.00 51.62 161 LYS A C 1
ATOM 1277 O O . LYS A 1 161 ? -62.451 -20.210 59.027 1.00 51.62 161 LYS A O 1
ATOM 1282 N N . SER A 1 162 ? -61.272 -20.403 57.124 1.00 48.72 162 SER A N 1
ATOM 1283 C CA . SER A 1 162 ? -62.393 -20.251 56.186 1.00 48.72 162 SER A CA 1
ATOM 1284 C C . SER A 1 162 ? -61.913 -20.214 54.737 1.00 48.72 162 SER A C 1
ATOM 1286 O O . SER A 1 162 ? -61.060 -19.407 54.388 1.00 48.72 162 SER A O 1
ATOM 1288 N N . SER A 1 163 ? -62.539 -21.085 53.937 1.00 46.94 163 SER A N 1
ATOM 1289 C CA . SER A 1 163 ? -62.853 -20.948 52.504 1.00 46.94 163 SER A CA 1
ATOM 1290 C C . SER A 1 163 ? -61.696 -20.557 51.578 1.00 46.94 163 SER A C 1
ATOM 1292 O O . SER A 1 163 ? -61.313 -19.401 51.482 1.00 46.94 163 SER A O 1
ATOM 1294 N N . SER A 1 164 ? -61.070 -21.516 50.900 1.00 51.53 164 SER A N 1
ATOM 1295 C CA . SER A 1 164 ? -61.518 -22.018 49.591 1.00 51.53 164 SER A CA 1
ATOM 1296 C C . SER A 1 164 ? -61.663 -20.935 48.516 1.00 51.53 164 SER A C 1
ATOM 1298 O O . SER A 1 164 ? -62.525 -20.068 48.625 1.00 51.53 164 SER A O 1
ATOM 1300 N N . SER A 1 165 ? -60.968 -21.182 47.401 1.00 55.06 165 SER A N 1
ATOM 1301 C CA . SER A 1 165 ? -61.338 -20.803 46.031 1.00 55.06 165 SER A CA 1
ATOM 1302 C C . SER A 1 165 ? -60.700 -19.533 45.442 1.00 55.06 165 SER A C 1
ATOM 1304 O O . SER A 1 165 ? -60.956 -18.419 45.881 1.00 55.06 165 SER A O 1
ATOM 1306 N N . ALA A 1 166 ? -59.983 -19.760 44.330 1.00 53.91 166 ALA A N 1
ATOM 1307 C CA . ALA A 1 166 ? -59.962 -18.933 43.110 1.00 53.91 166 ALA A CA 1
ATOM 1308 C C . ALA A 1 166 ? -58.759 -18.027 42.762 1.00 53.91 166 ALA A C 1
ATOM 1310 O O . ALA A 1 166 ? -58.859 -17.312 41.767 1.00 53.91 166 ALA A O 1
ATOM 1311 N N . TYR A 1 167 ? -57.596 -18.116 43.415 1.00 46.50 167 TYR A N 1
ATOM 1312 C CA . TYR A 1 167 ? -56.422 -17.312 43.011 1.00 46.50 167 TYR A CA 1
ATOM 1313 C C . TYR A 1 167 ? -55.160 -18.141 42.764 1.00 46.50 167 TYR A C 1
ATOM 1315 O O . TYR A 1 167 ? -54.131 -17.891 43.369 1.00 46.50 167 TYR A O 1
ATOM 1323 N N . ASP A 1 168 ? -55.227 -19.106 41.845 1.00 47.91 168 ASP A N 1
ATOM 1324 C CA . ASP A 1 168 ? -54.039 -19.875 41.416 1.00 47.91 168 ASP A CA 1
ATOM 1325 C C . ASP A 1 168 ? -53.846 -19.896 39.887 1.00 47.91 168 ASP A C 1
ATOM 1327 O O . ASP A 1 168 ? -53.163 -20.744 39.325 1.00 47.91 168 ASP A O 1
ATOM 1331 N N . LYS A 1 169 ? -54.461 -18.945 39.168 1.00 54.72 169 LYS A N 1
ATOM 1332 C CA . LYS A 1 169 ? -54.418 -18.887 37.690 1.00 54.72 169 LYS A CA 1
ATOM 1333 C C . LYS A 1 169 ? -53.776 -17.631 37.095 1.00 54.72 169 LYS A C 1
ATOM 1335 O O . LYS A 1 169 ? -53.824 -17.456 35.882 1.00 54.72 169 LYS A O 1
ATOM 1340 N N . VAL A 1 170 ? -53.181 -16.752 37.905 1.00 54.16 170 VAL A N 1
ATOM 1341 C CA . VAL A 1 170 ? -52.639 -15.469 37.404 1.00 54.16 170 VAL A CA 1
ATOM 1342 C C . VAL A 1 170 ? -51.112 -15.487 37.235 1.00 54.16 170 VAL A C 1
ATOM 1344 O O . VAL A 1 170 ? -50.598 -14.760 36.393 1.00 54.16 170 VAL A O 1
ATOM 1347 N N . SER A 1 171 ? -50.383 -16.371 37.925 1.00 50.66 171 SER A N 1
ATOM 1348 C CA . SER A 1 171 ? -48.907 -16.334 37.934 1.00 50.66 171 SER A CA 1
ATOM 1349 C C . SER A 1 171 ? -48.229 -16.958 36.702 1.00 50.66 171 SER A C 1
ATOM 1351 O O . SER A 1 171 ? -47.069 -16.683 36.424 1.00 50.66 171 SER A O 1
ATOM 1353 N N . VAL A 1 172 ? -48.943 -17.763 35.907 1.00 53.47 172 VAL A N 1
ATOM 1354 C CA . VAL A 1 172 ? -48.360 -18.408 34.708 1.00 53.47 172 VAL A CA 1
ATOM 1355 C C . VAL A 1 172 ? -48.488 -17.525 33.455 1.00 53.47 172 VAL A C 1
ATOM 1357 O O . VAL A 1 172 ? -47.895 -17.814 32.427 1.00 53.47 172 VAL A O 1
ATOM 1360 N N . ARG A 1 173 ? -49.227 -16.405 33.518 1.00 51.19 173 ARG A N 1
ATOM 1361 C CA . ARG A 1 173 ? -49.471 -15.540 32.346 1.00 51.19 173 ARG A CA 1
ATOM 1362 C C . ARG A 1 173 ? -48.418 -14.458 32.103 1.00 51.19 173 ARG A C 1
ATOM 1364 O O . ARG A 1 173 ? -48.431 -13.854 31.037 1.00 51.19 173 ARG A O 1
ATOM 1371 N N . SER A 1 174 ? -47.533 -14.191 33.059 1.00 53.47 174 SER A N 1
ATOM 1372 C CA . SER A 1 174 ? -46.511 -13.142 32.934 1.00 53.47 174 SER A CA 1
ATOM 1373 C C . SER A 1 174 ? -45.193 -13.627 32.325 1.00 53.47 174 SER A C 1
ATOM 1375 O O . SER A 1 174 ? -44.439 -12.792 31.836 1.00 53.47 174 SER A O 1
ATOM 1377 N N . LEU A 1 175 ? -44.927 -14.940 32.291 1.00 49.94 175 LEU A N 1
ATOM 1378 C CA . LEU A 1 175 ? -43.712 -15.482 31.664 1.00 49.94 175 LEU A CA 1
ATOM 1379 C C . LEU A 1 175 ? -43.841 -15.589 30.131 1.00 49.94 175 LEU A C 1
ATOM 1381 O O . LEU A 1 175 ? -42.885 -15.307 29.418 1.00 49.94 175 LEU A O 1
ATOM 1385 N N . ASP A 1 176 ? -45.045 -15.863 29.615 1.00 53.59 176 ASP A N 1
ATOM 1386 C CA . ASP A 1 176 ? -45.313 -15.946 28.165 1.00 53.59 176 ASP A CA 1
ATOM 1387 C C . ASP A 1 176 ? -45.351 -14.570 27.461 1.00 53.59 176 ASP A C 1
ATOM 1389 O O . ASP A 1 176 ? -45.329 -14.475 26.230 1.00 53.59 176 ASP A O 1
ATOM 1393 N N . MET A 1 177 ? -45.396 -13.468 28.220 1.00 56.06 177 MET A N 1
ATOM 1394 C CA . MET A 1 177 ? -45.397 -12.115 27.648 1.00 56.06 177 MET A CA 1
ATOM 1395 C C . MET A 1 177 ? -44.000 -11.584 27.301 1.00 56.06 177 MET A C 1
ATOM 1397 O O . MET A 1 177 ? -43.909 -10.618 26.543 1.00 56.06 177 MET A O 1
ATOM 1401 N N . TRP A 1 178 ? -42.922 -12.196 27.800 1.00 55.97 178 TRP A N 1
ATOM 1402 C CA . TRP A 1 178 ? -41.557 -11.775 27.457 1.00 55.97 178 TRP A CA 1
ATOM 1403 C C . TRP A 1 178 ? -41.069 -12.336 26.117 1.00 55.97 178 TRP A C 1
ATOM 1405 O O . TRP A 1 178 ? -40.395 -11.618 25.380 1.00 55.97 178 TRP A O 1
ATOM 1415 N N . ASP A 1 179 ? -41.508 -13.535 25.732 1.00 52.22 179 ASP A N 1
ATOM 1416 C CA . ASP A 1 179 ? -41.184 -14.111 24.416 1.00 52.22 179 ASP A CA 1
ATOM 1417 C C . ASP A 1 179 ? -41.987 -13.482 23.266 1.00 52.22 179 ASP A C 1
ATOM 1419 O O . ASP A 1 179 ? -41.588 -13.520 22.104 1.00 52.22 179 ASP A O 1
ATOM 1423 N N . SER A 1 180 ? -43.116 -12.843 23.576 1.00 54.75 180 SER A N 1
ATOM 1424 C CA . SER A 1 180 ? -44.046 -12.350 22.555 1.00 54.75 180 SER A CA 1
ATOM 1425 C C . SER A 1 180 ? -43.672 -10.982 21.966 1.00 54.75 180 SER A C 1
ATOM 1427 O O . SER A 1 180 ? -44.231 -10.595 20.940 1.00 54.75 180 SER A O 1
ATOM 1429 N N . ASN A 1 181 ? -42.749 -10.234 22.586 1.00 51.56 181 ASN A N 1
ATOM 1430 C CA . ASN A 1 181 ? -42.409 -8.875 22.140 1.00 51.56 181 ASN A CA 1
ATOM 1431 C C . ASN A 1 181 ? -41.159 -8.804 21.243 1.00 51.56 181 ASN A C 1
ATOM 1433 O O . ASN A 1 181 ? -40.888 -7.768 20.637 1.00 51.56 181 ASN A O 1
ATOM 1437 N N . TRP A 1 182 ? -40.443 -9.918 21.073 1.00 52.78 182 TRP A N 1
ATOM 1438 C CA . TRP A 1 182 ? -39.453 -10.086 20.010 1.00 52.78 182 TRP A CA 1
ATOM 1439 C C . TRP A 1 182 ? -40.134 -10.715 18.795 1.00 52.78 182 TRP A C 1
ATOM 1441 O O . TRP A 1 182 ? -39.948 -11.884 18.477 1.00 52.78 182 TRP A O 1
ATOM 1451 N N . GLY A 1 183 ? -40.955 -9.918 18.106 1.00 45.53 183 GLY A N 1
ATOM 1452 C CA . GLY A 1 183 ? -41.660 -10.274 16.868 1.00 45.53 183 GLY A CA 1
ATOM 1453 C C . GLY A 1 183 ? -40.740 -10.507 15.658 1.00 45.53 183 GLY A C 1
ATOM 1454 O O . GLY A 1 183 ? -40.941 -9.928 14.589 1.00 45.53 183 GLY A O 1
ATOM 1455 N N . GLY A 1 184 ? -39.716 -11.344 15.806 1.00 47.22 184 GLY A N 1
ATOM 1456 C CA . GLY A 1 184 ? -38.870 -11.843 14.733 1.00 47.22 184 GLY A CA 1
ATOM 1457 C C . GLY A 1 184 ? -39.116 -13.332 14.564 1.00 47.22 184 GLY A C 1
ATOM 1458 O O . GLY A 1 184 ? -38.715 -14.121 15.410 1.00 47.22 184 GLY A O 1
ATOM 1459 N N . SER A 1 185 ? -39.773 -13.728 13.470 1.00 53.28 185 SER A N 1
ATOM 1460 C CA . SER A 1 185 ? -39.937 -15.143 13.133 1.00 53.28 185 SER A CA 1
ATOM 1461 C C . SER A 1 185 ? -38.581 -15.868 13.173 1.00 53.28 185 SER A C 1
ATOM 1463 O O . SER A 1 185 ? -37.571 -15.279 12.772 1.00 53.28 185 SER A O 1
ATOM 1465 N N . PRO A 1 186 ? -38.528 -17.150 13.579 1.00 54.94 186 PRO A N 1
ATOM 1466 C CA . PRO A 1 186 ? -37.276 -17.912 13.661 1.00 54.94 186 PRO A CA 1
ATOM 1467 C C . PRO A 1 186 ? -36.530 -18.009 12.317 1.00 54.94 186 PRO A C 1
ATOM 1469 O O . PRO A 1 186 ? -35.332 -18.262 12.283 1.00 54.94 186 PRO A O 1
ATOM 1472 N N . THR A 1 187 ? -37.199 -17.712 11.199 1.00 56.47 187 THR A N 1
ATOM 1473 C CA . THR A 1 187 ? -36.583 -17.573 9.872 1.00 56.47 187 THR A CA 1
ATOM 1474 C C . THR A 1 187 ? -35.707 -16.321 9.702 1.00 56.47 187 THR A C 1
ATOM 1476 O O . THR A 1 187 ? -34.783 -16.341 8.891 1.00 56.47 187 THR A O 1
ATOM 1479 N N . LYS A 1 188 ? -35.921 -15.249 10.480 1.00 53.78 188 LYS A N 1
ATOM 1480 C CA . LYS A 1 188 ? -35.126 -14.007 10.399 1.00 53.78 188 LYS A CA 1
ATOM 1481 C C . LYS A 1 188 ? -33.822 -14.060 11.197 1.00 53.78 188 LYS A C 1
ATOM 1483 O O . LYS A 1 188 ? -32.860 -13.401 10.813 1.00 53.78 188 LYS A O 1
ATOM 1488 N N . GLN A 1 189 ? -33.741 -14.865 12.260 1.00 53.50 189 GLN A N 1
ATOM 1489 C CA . GLN A 1 189 ? -32.481 -15.050 12.998 1.00 53.50 189 GLN A CA 1
ATOM 1490 C C . GLN A 1 189 ? -31.433 -15.799 12.160 1.00 53.50 189 GLN A C 1
ATOM 1492 O O . GLN A 1 189 ? -30.252 -15.448 12.190 1.00 53.50 189 GLN A O 1
ATOM 1497 N N . THR A 1 190 ? -31.858 -16.753 11.326 1.00 54.78 190 THR A N 1
ATOM 1498 C CA . THR A 1 190 ? -30.967 -17.420 10.364 1.00 54.78 190 THR A CA 1
ATOM 1499 C C . THR A 1 190 ? -30.508 -16.502 9.228 1.00 54.78 190 THR A C 1
ATOM 1501 O O . THR A 1 190 ? -29.368 -16.620 8.782 1.00 54.78 190 THR A O 1
ATOM 1504 N N . GLU A 1 191 ? -31.330 -15.541 8.790 1.00 53.62 191 GLU A N 1
ATOM 1505 C CA . GLU A 1 191 ? -30.901 -14.522 7.816 1.00 53.62 191 GLU A CA 1
ATOM 1506 C C . GLU A 1 191 ? -29.938 -13.496 8.427 1.00 53.62 191 GLU A C 1
ATOM 1508 O O . GLU A 1 191 ? -29.006 -13.061 7.749 1.00 53.62 191 GLU A O 1
ATOM 1513 N N . PHE A 1 192 ? -30.092 -13.153 9.711 1.00 52.47 192 PHE A N 1
ATOM 1514 C CA . PHE A 1 192 ? -29.191 -12.212 10.380 1.00 52.47 192 PHE A CA 1
ATOM 1515 C C . PHE A 1 192 ? -27.778 -12.794 10.532 1.00 52.47 192 PHE A C 1
ATOM 1517 O O . PHE A 1 192 ? -26.811 -12.138 10.144 1.00 52.47 192 PHE A O 1
ATOM 1524 N N . LEU A 1 193 ? -27.653 -14.057 10.960 1.00 53.28 193 LEU A N 1
ATOM 1525 C CA . LEU A 1 193 ? -26.358 -14.753 11.033 1.00 53.28 193 LEU A CA 1
ATOM 1526 C C . LEU A 1 193 ? -25.749 -15.044 9.648 1.00 53.28 193 LEU A C 1
ATOM 1528 O O . LEU A 1 193 ? -24.529 -15.058 9.495 1.00 53.28 193 LEU A O 1
ATOM 1532 N N . ALA A 1 194 ? -26.571 -15.210 8.607 1.00 54.97 194 ALA A N 1
ATOM 1533 C CA . ALA A 1 194 ? -26.081 -15.315 7.230 1.00 54.97 194 ALA A CA 1
ATOM 1534 C C . ALA A 1 194 ? -25.606 -13.963 6.650 1.00 54.97 194 ALA A C 1
ATOM 1536 O O . ALA A 1 194 ? -24.783 -13.944 5.729 1.00 54.97 194 ALA A O 1
ATOM 1537 N N . SER A 1 195 ? -26.099 -12.840 7.186 1.00 53.75 195 SER A N 1
ATOM 1538 C CA . SER A 1 195 ? -25.775 -11.483 6.727 1.00 53.75 195 SER A CA 1
ATOM 1539 C C . SER A 1 195 ? -24.520 -10.876 7.365 1.00 53.75 195 SER A C 1
ATOM 1541 O O . SER A 1 195 ? -23.933 -9.965 6.785 1.00 53.75 195 SER A O 1
ATOM 1543 N N . THR A 1 196 ? -24.069 -11.389 8.513 1.00 51.53 196 THR A N 1
ATOM 1544 C CA . THR A 1 196 ? -22.875 -10.888 9.218 1.00 51.53 196 THR A CA 1
ATOM 1545 C C . THR A 1 196 ? -21.574 -11.567 8.788 1.00 51.53 196 THR A C 1
ATOM 1547 O O . THR A 1 196 ? -20.504 -11.017 9.023 1.00 51.53 196 THR A O 1
ATOM 1550 N N . ILE A 1 197 ? -21.639 -12.711 8.093 1.00 53.16 197 ILE A N 1
ATOM 1551 C CA . ILE A 1 197 ? -20.448 -13.448 7.617 1.00 53.16 197 ILE A CA 1
ATOM 1552 C C . ILE A 1 197 ? -20.165 -13.199 6.123 1.00 53.16 197 ILE A C 1
ATOM 1554 O O . ILE A 1 197 ? -19.092 -13.528 5.617 1.00 53.16 197 ILE A O 1
ATOM 1558 N N . ARG A 1 198 ? -21.088 -12.576 5.379 1.00 50.66 198 ARG A N 1
ATOM 1559 C CA . ARG A 1 198 ? -20.865 -12.253 3.963 1.00 50.66 198 ARG A CA 1
ATOM 1560 C C . ARG A 1 198 ? -20.557 -10.763 3.797 1.00 50.66 198 ARG A C 1
ATOM 1562 O O . ARG A 1 198 ? -21.430 -9.947 4.088 1.00 50.66 198 ARG A O 1
ATOM 1569 N N . PRO A 1 199 ? -19.371 -10.373 3.287 1.00 48.31 199 PRO A N 1
ATOM 1570 C CA . PRO A 1 199 ? -19.127 -8.983 2.924 1.00 48.31 199 PRO A CA 1
ATOM 1571 C C . PRO A 1 199 ? -20.207 -8.541 1.931 1.00 48.31 199 PRO A C 1
ATOM 1573 O O . PRO A 1 199 ? -20.509 -9.262 0.975 1.00 48.31 199 PRO A O 1
ATOM 1576 N N . LYS A 1 200 ? -20.812 -7.375 2.190 1.00 49.25 200 LYS A N 1
ATOM 1577 C CA . LYS A 1 200 ? -21.878 -6.759 1.386 1.00 49.25 200 LYS A CA 1
ATOM 1578 C C . LYS A 1 200 ? -21.407 -6.549 -0.058 1.00 49.25 200 LYS A C 1
ATOM 1580 O O . LYS A 1 200 ? -20.960 -5.469 -0.432 1.00 49.25 200 LYS A O 1
ATOM 1585 N N . THR A 1 201 ? -21.517 -7.578 -0.888 1.00 53.50 201 THR A N 1
ATOM 1586 C CA . THR A 1 201 ? -21.436 -7.441 -2.339 1.00 53.50 201 THR A CA 1
ATOM 1587 C C . THR A 1 201 ? -22.820 -7.036 -2.821 1.00 53.50 201 THR A C 1
ATOM 1589 O O . THR A 1 201 ? -23.824 -7.686 -2.547 1.00 53.50 201 THR A O 1
ATOM 1592 N N . THR A 1 202 ? -22.890 -5.876 -3.460 1.00 57.16 202 THR A N 1
ATOM 1593 C CA . THR A 1 202 ? -24.126 -5.305 -3.991 1.00 57.16 202 THR A CA 1
ATOM 1594 C C . THR A 1 202 ? -24.713 -6.283 -5.019 1.00 57.16 202 THR A C 1
ATOM 1596 O O . THR A 1 202 ? -24.025 -6.584 -6.002 1.00 57.16 202 THR A O 1
ATOM 1599 N N . PRO A 1 203 ? -25.946 -6.796 -4.843 1.00 46.56 203 PRO A N 1
ATOM 1600 C CA . PRO A 1 203 ? -26.541 -7.697 -5.820 1.00 46.56 203 PRO A CA 1
ATOM 1601 C C . PRO A 1 203 ? -26.778 -6.906 -7.111 1.00 46.56 203 PRO A C 1
ATOM 1603 O O . PRO A 1 203 ? -27.567 -5.967 -7.144 1.00 46.56 203 PRO A O 1
ATOM 1606 N N . GLY A 1 204 ? -26.020 -7.237 -8.158 1.00 48.97 204 GLY A N 1
ATOM 1607 C CA . GLY A 1 204 ? -26.133 -6.617 -9.482 1.00 48.97 204 GLY A CA 1
ATOM 1608 C C . GLY A 1 204 ? -24.850 -5.998 -10.040 1.00 48.97 204 GLY A C 1
ATOM 1609 O O . GLY A 1 204 ? -24.818 -5.665 -11.224 1.00 48.97 204 GLY A O 1
ATOM 1610 N N . ARG A 1 205 ? -23.762 -5.887 -9.265 1.00 48.94 205 ARG A N 1
ATOM 1611 C CA . ARG A 1 205 ? -22.469 -5.444 -9.812 1.00 48.94 205 ARG A CA 1
ATOM 1612 C C . ARG A 1 205 ? -21.576 -6.649 -10.092 1.00 48.94 205 ARG A C 1
ATOM 1614 O O . ARG A 1 205 ? -20.787 -7.071 -9.256 1.00 48.94 205 ARG A O 1
ATOM 1621 N N . VAL A 1 206 ? -21.713 -7.205 -11.296 1.00 53.38 206 VAL A N 1
ATOM 1622 C CA . VAL A 1 206 ? -20.732 -8.148 -11.848 1.00 53.38 206 VAL A CA 1
ATOM 1623 C C . VAL A 1 206 ? -19.409 -7.396 -11.964 1.00 53.38 206 VAL A C 1
ATOM 1625 O O . VAL A 1 206 ? -19.215 -6.595 -12.881 1.00 53.38 206 VAL A O 1
ATOM 1628 N N . PHE A 1 207 ? -18.503 -7.614 -11.013 1.00 44.66 207 PHE A N 1
ATOM 1629 C CA . PHE A 1 207 ? -17.121 -7.175 -11.139 1.00 44.66 207 PHE A CA 1
ATOM 1630 C C . PHE A 1 207 ? -16.483 -8.004 -12.252 1.00 44.66 207 PHE A C 1
ATOM 1632 O O . PHE A 1 207 ? -15.976 -9.100 -12.030 1.00 44.66 207 PHE A O 1
ATOM 1639 N N . LYS A 1 208 ? -16.530 -7.484 -13.483 1.00 54.62 208 LYS A N 1
ATOM 1640 C CA . LYS A 1 208 ? -15.602 -7.914 -14.525 1.00 54.62 208 LYS A CA 1
ATOM 1641 C C . LYS A 1 208 ? -14.213 -7.544 -14.024 1.00 54.62 208 LYS A C 1
ATOM 1643 O O . LYS A 1 208 ? -13.839 -6.373 -14.071 1.00 54.62 208 LYS A O 1
ATOM 1648 N N . MET A 1 209 ? -13.480 -8.524 -13.499 1.00 56.09 209 MET A N 1
ATOM 1649 C CA . MET A 1 209 ? -12.053 -8.344 -13.284 1.00 56.09 209 MET A CA 1
ATOM 1650 C C . MET A 1 209 ? -11.442 -7.925 -14.625 1.00 56.09 209 MET A C 1
ATOM 1652 O O . MET A 1 209 ? -11.714 -8.591 -15.630 1.00 56.09 209 MET A O 1
ATOM 1656 N N . PRO A 1 210 ? -10.678 -6.820 -14.683 1.00 60.28 210 PRO A N 1
ATOM 1657 C CA . PRO A 1 210 ? -9.946 -6.483 -15.888 1.00 60.28 210 PRO A CA 1
ATOM 1658 C C . PRO A 1 210 ? -9.016 -7.656 -16.180 1.00 60.28 210 PRO A C 1
ATOM 1660 O O . PRO A 1 210 ? -8.127 -7.970 -15.389 1.00 60.28 210 PRO A O 1
ATOM 1663 N N . THR A 1 211 ? -9.268 -8.344 -17.291 1.00 64.69 211 THR A N 1
ATOM 1664 C CA . THR A 1 211 ? -8.380 -9.392 -17.775 1.00 64.69 211 THR A CA 1
ATOM 1665 C C . THR A 1 211 ? -6.985 -8.790 -17.901 1.00 64.69 211 THR A C 1
ATOM 1667 O O . THR A 1 211 ? -6.833 -7.748 -18.549 1.00 64.69 211 THR A O 1
ATOM 1670 N N . PRO A 1 212 ? -5.963 -9.382 -17.268 1.00 61.28 212 PRO A N 1
ATOM 1671 C CA . PRO A 1 212 ? -4.615 -8.870 -17.391 1.00 61.28 212 PRO A CA 1
ATOM 1672 C C . PRO A 1 212 ? -4.199 -8.855 -18.866 1.00 61.28 212 PRO A C 1
ATOM 1674 O O . PRO A 1 212 ? -4.255 -9.880 -19.547 1.00 61.28 212 PRO A O 1
ATOM 1677 N N . LYS A 1 213 ? -3.756 -7.689 -19.358 1.00 62.03 213 LYS A N 1
ATOM 1678 C CA . LYS A 1 213 ? -3.369 -7.453 -20.765 1.00 62.03 213 LYS A CA 1
ATOM 1679 C C . LYS A 1 213 ? -2.258 -8.382 -21.281 1.00 62.03 213 LYS A C 1
ATOM 1681 O O . LYS A 1 213 ? -2.006 -8.421 -22.480 1.00 62.03 213 LYS A O 1
ATOM 1686 N N . TYR A 1 214 ? -1.596 -9.141 -20.408 1.00 61.06 214 TYR A N 1
ATOM 1687 C CA . TYR A 1 214 ? -0.581 -10.115 -20.806 1.00 61.06 214 TYR A CA 1
ATOM 1688 C C . TYR A 1 214 ? -1.155 -11.450 -21.314 1.00 61.06 214 TYR A C 1
ATOM 1690 O O . TYR A 1 214 ? -0.429 -12.186 -21.975 1.00 61.06 214 TYR A O 1
ATOM 1698 N N . LEU A 1 215 ? -2.441 -11.757 -21.093 1.00 50.69 215 LEU A N 1
ATOM 1699 C CA . LEU A 1 215 ? -3.063 -12.981 -21.631 1.00 50.69 215 LEU A CA 1
ATOM 1700 C C . LEU A 1 215 ? -3.637 -12.823 -23.050 1.00 50.69 215 LEU A C 1
ATOM 1702 O O . LEU A 1 215 ? -3.876 -13.821 -23.724 1.00 50.69 215 LEU A O 1
ATOM 1706 N N . GLU A 1 216 ? -3.791 -11.598 -23.557 1.00 50.22 216 GLU A N 1
ATOM 1707 C CA . GLU A 1 216 ? -4.389 -11.354 -24.883 1.00 50.22 216 GLU A CA 1
ATOM 1708 C C . GLU A 1 216 ? -3.418 -11.636 -26.049 1.00 50.22 216 GLU A C 1
ATOM 1710 O O . GLU A 1 216 ? -3.833 -11.768 -27.197 1.00 50.22 216 GLU A O 1
ATOM 1715 N N . LYS A 1 217 ? -2.117 -11.810 -25.772 1.00 53.59 217 LYS A N 1
ATOM 1716 C CA . LYS A 1 217 ? -1.109 -12.131 -26.801 1.00 53.59 217 LYS A CA 1
ATOM 1717 C C . LYS A 1 217 ? -0.850 -13.625 -27.014 1.00 53.59 217 LYS A C 1
ATOM 1719 O O . LYS A 1 217 ? -0.083 -13.964 -27.910 1.00 53.59 217 LYS A O 1
ATOM 1724 N N . VAL A 1 218 ? -1.493 -14.522 -26.261 1.00 51.38 218 VAL A N 1
ATOM 1725 C CA . VAL A 1 218 ? -1.255 -15.978 -26.394 1.00 51.38 218 VAL A CA 1
ATOM 1726 C C . VAL A 1 218 ? -2.309 -16.680 -27.270 1.00 51.38 218 VAL A C 1
ATOM 1728 O O . VAL A 1 218 ? -2.113 -17.819 -27.671 1.00 51.38 218 VAL A O 1
ATOM 1731 N N . GLN A 1 219 ? -3.382 -15.996 -27.685 1.00 49.12 219 GLN A N 1
ATOM 1732 C CA . GLN A 1 219 ? -4.426 -16.581 -28.549 1.00 49.12 219 GLN A CA 1
ATOM 1733 C C . GLN A 1 219 ? -4.299 -16.279 -30.055 1.00 49.12 219 GLN A C 1
ATOM 1735 O O . GLN A 1 219 ? -5.216 -16.574 -30.814 1.00 49.12 219 GLN A O 1
ATOM 1740 N N . ALA A 1 220 ? -3.163 -15.747 -30.521 1.00 50.59 220 ALA A N 1
ATOM 1741 C CA . ALA A 1 220 ? -2.947 -15.440 -31.944 1.00 50.59 220 ALA A CA 1
ATOM 1742 C C . ALA A 1 220 ? -1.996 -16.408 -32.681 1.00 50.59 220 ALA A C 1
ATOM 1744 O O . ALA A 1 220 ? -1.692 -16.185 -33.851 1.00 50.59 220 ALA A O 1
ATOM 1745 N N . VAL A 1 221 ? -1.531 -17.490 -32.043 1.00 53.66 221 VAL A N 1
ATOM 1746 C CA . VAL A 1 221 ? -0.622 -18.469 -32.672 1.00 53.66 221 VAL A CA 1
ATOM 1747 C C . VAL A 1 221 ? -1.195 -19.877 -32.521 1.00 53.66 221 VAL A C 1
ATOM 1749 O O . VAL A 1 221 ? -0.726 -20.681 -31.725 1.00 53.66 221 VAL A O 1
ATOM 1752 N N . GLY A 1 222 ? -2.265 -20.170 -33.254 1.00 49.81 222 GLY A N 1
ATOM 1753 C CA . GLY A 1 222 ? -2.869 -21.502 -33.222 1.00 49.81 222 GLY A CA 1
ATOM 1754 C C . GLY A 1 222 ? -4.161 -21.594 -34.016 1.00 49.81 222 GLY A C 1
ATOM 1755 O O . GLY A 1 222 ? -5.225 -21.766 -33.440 1.00 49.81 222 GLY A O 1
ATOM 1756 N N . GLY A 1 223 ? -4.079 -21.457 -35.338 1.00 40.12 223 GLY A N 1
ATOM 1757 C CA . GLY A 1 223 ? -5.243 -21.611 -36.209 1.00 40.12 223 GLY A CA 1
ATOM 1758 C C . GLY A 1 223 ? -4.884 -21.401 -37.669 1.00 40.12 223 GLY A C 1
ATOM 1759 O O . GLY A 1 223 ? -5.061 -20.314 -38.208 1.00 40.12 223 GLY A O 1
ATOM 1760 N N . GLY A 1 224 ? -4.323 -22.434 -38.294 1.00 43.00 224 GLY A N 1
ATOM 1761 C CA . GLY A 1 224 ? -4.134 -22.473 -39.737 1.00 43.00 224 GLY A CA 1
ATOM 1762 C C . GLY A 1 224 ? -5.457 -22.631 -40.492 1.00 43.00 224 GLY A C 1
ATOM 1763 O O . GLY A 1 224 ? -6.409 -23.218 -39.989 1.00 43.00 224 GLY A O 1
ATOM 1764 N N . GLY A 1 225 ? -5.449 -22.168 -41.744 1.00 42.81 225 GLY A N 1
ATOM 1765 C CA . GLY A 1 225 ? -6.361 -22.626 -42.790 1.00 42.81 225 GLY A CA 1
ATOM 1766 C C . GLY A 1 225 ? -7.630 -21.796 -42.984 1.00 42.81 225 GLY A C 1
ATOM 1767 O O . GLY A 1 225 ? -8.650 -22.061 -42.370 1.00 42.81 225 GLY A O 1
ATOM 1768 N N . GLN A 1 226 ? -7.613 -20.881 -43.952 1.00 43.19 226 GLN A N 1
ATOM 1769 C CA . GLN A 1 226 ? -8.251 -21.081 -45.262 1.00 43.19 226 GLN A CA 1
ATOM 1770 C C . GLN A 1 226 ? -8.379 -19.752 -46.013 1.00 43.19 226 GLN A C 1
ATOM 1772 O O . GLN A 1 226 ? -8.714 -18.696 -45.486 1.00 43.19 226 GLN A O 1
ATOM 1777 N N . SER A 1 227 ? -8.069 -19.857 -47.294 1.00 49.00 227 SER A N 1
ATOM 1778 C CA . SER A 1 227 ? -8.139 -18.856 -48.339 1.00 49.00 227 SER A CA 1
ATOM 1779 C C . SER A 1 227 ? -9.569 -18.391 -48.625 1.00 49.00 227 SER A C 1
ATOM 1781 O O . SER A 1 227 ? -10.465 -19.205 -48.834 1.00 49.00 227 SER A O 1
ATOM 1783 N N . ARG A 1 228 ? -9.752 -17.073 -48.788 1.00 40.44 228 ARG A N 1
ATOM 1784 C CA . ARG A 1 228 ? -10.665 -16.491 -49.788 1.00 40.44 228 ARG A CA 1
ATOM 1785 C C . ARG A 1 228 ? -10.399 -14.990 -49.989 1.00 40.44 228 ARG A C 1
ATOM 1787 O O . ARG A 1 228 ? -10.339 -14.260 -49.004 1.00 40.44 228 ARG A O 1
ATOM 1794 N N . PRO A 1 229 ? -10.272 -14.508 -51.241 1.00 55.97 229 PRO A N 1
ATOM 1795 C CA . PRO A 1 229 ? -10.272 -13.087 -51.563 1.00 55.97 229 PRO A CA 1
ATOM 1796 C C . PRO A 1 229 ? -11.679 -12.613 -51.966 1.00 55.97 229 PRO A C 1
ATOM 1798 O O . PRO A 1 229 ? -12.494 -13.424 -52.414 1.00 55.97 229 PRO A O 1
ATOM 1801 N N . LYS A 1 230 ? -11.891 -11.292 -51.849 1.00 42.88 230 LYS A N 1
ATOM 1802 C CA . LYS A 1 230 ? -13.016 -10.411 -52.271 1.00 42.88 230 LYS A CA 1
ATOM 1803 C C . LYS A 1 230 ? -13.469 -9.600 -51.051 1.00 42.88 230 LYS A C 1
ATOM 1805 O O . LYS A 1 230 ? -13.626 -10.160 -49.981 1.00 42.88 230 LYS A O 1
ATOM 1810 N N . SER A 1 231 ? -13.714 -8.302 -51.096 1.00 39.09 231 SER A N 1
ATOM 1811 C CA . SER A 1 231 ? -13.740 -7.313 -52.168 1.00 39.09 231 SER A CA 1
ATOM 1812 C C . SER A 1 231 ? -13.919 -5.952 -51.490 1.00 39.09 231 SER A C 1
ATOM 1814 O O . SER A 1 231 ? -14.516 -5.857 -50.421 1.00 39.09 231 SER A O 1
ATOM 1816 N N . SER A 1 232 ? -13.399 -4.923 -52.145 1.00 46.44 232 SER A N 1
ATOM 1817 C CA . SER A 1 232 ? -13.702 -3.499 -51.992 1.00 46.44 232 SER A CA 1
ATOM 1818 C C . SER A 1 232 ? -15.037 -3.133 -51.322 1.00 46.44 232 SER A C 1
ATOM 1820 O O . SER A 1 232 ? -16.103 -3.421 -51.864 1.00 46.44 232 SER A O 1
ATOM 1822 N N . ALA A 1 233 ? -14.964 -2.338 -50.257 1.00 44.56 233 ALA A N 1
ATOM 1823 C CA . ALA A 1 233 ? -15.939 -1.288 -49.976 1.00 44.56 233 ALA A CA 1
ATOM 1824 C C . ALA A 1 233 ? -15.249 -0.205 -49.141 1.00 44.56 233 ALA A C 1
ATOM 1826 O O . ALA A 1 233 ? -14.840 -0.429 -48.004 1.00 44.56 233 ALA A O 1
ATOM 1827 N N . GLY A 1 234 ? -15.054 0.959 -49.759 1.00 49.62 234 GLY A N 1
ATOM 1828 C CA . GLY A 1 234 ? -14.545 2.144 -49.089 1.00 49.62 234 GLY A CA 1
ATOM 1829 C C . GLY A 1 234 ? -15.532 2.634 -48.036 1.00 49.62 234 GLY A C 1
ATOM 1830 O O . GLY A 1 234 ? -16.745 2.621 -48.235 1.00 49.62 234 GLY A O 1
ATOM 1831 N N . THR A 1 235 ? -15.014 3.111 -46.911 1.00 46.31 235 THR A N 1
ATOM 1832 C CA . THR A 1 235 ? -15.788 3.948 -45.998 1.00 46.31 235 THR A CA 1
ATOM 1833 C C . THR A 1 235 ? -14.901 5.079 -45.506 1.00 46.31 235 THR A C 1
ATOM 1835 O O . THR A 1 235 ? -13.715 4.911 -45.223 1.00 46.31 235 THR A O 1
ATOM 1838 N N . MET A 1 236 ? -15.489 6.267 -45.561 1.00 44.47 236 MET A N 1
ATOM 1839 C CA . MET A 1 236 ? -14.843 7.566 -45.559 1.00 44.47 236 MET A CA 1
ATOM 1840 C C . MET A 1 236 ? -14.077 7.875 -44.273 1.00 44.47 236 MET A C 1
ATOM 1842 O O . MET A 1 236 ? -14.532 7.626 -43.159 1.00 44.47 236 MET A O 1
ATOM 1846 N N . ARG A 1 237 ? -12.931 8.537 -44.462 1.00 42.66 237 ARG A N 1
ATOM 1847 C CA . ARG A 1 237 ? -12.192 9.264 -43.430 1.00 42.66 237 ARG A CA 1
ATOM 1848 C C . ARG A 1 237 ? -13.052 10.406 -42.881 1.00 42.66 237 ARG A C 1
ATOM 1850 O O . ARG A 1 237 ? -13.254 11.401 -43.572 1.00 42.66 237 ARG A O 1
ATOM 1857 N N . VAL A 1 238 ? -13.455 10.322 -41.616 1.00 52.19 238 VAL A N 1
ATOM 1858 C CA . VAL A 1 238 ? -13.864 11.500 -40.839 1.00 52.19 238 VAL A CA 1
ATOM 1859 C C . VAL A 1 238 ? -12.604 12.106 -40.226 1.00 52.19 238 VAL A C 1
ATOM 1861 O O . VAL A 1 238 ? -12.013 11.561 -39.295 1.00 52.19 238 VAL A O 1
ATOM 1864 N N . ARG A 1 239 ? -12.158 13.232 -40.792 1.00 45.19 239 ARG A N 1
ATOM 1865 C CA . ARG A 1 239 ? -11.111 14.081 -40.213 1.00 45.19 239 ARG A CA 1
ATOM 1866 C C . ARG A 1 239 ? -11.662 14.713 -38.934 1.00 45.19 239 ARG A C 1
ATOM 1868 O O . ARG A 1 239 ? -12.571 15.534 -39.004 1.00 45.19 239 ARG A O 1
ATOM 1875 N N . LYS A 1 240 ? -11.116 14.342 -37.776 1.00 53.19 240 LYS A N 1
ATOM 1876 C CA . LYS A 1 240 ? -11.377 15.038 -36.511 1.00 53.19 240 LYS A CA 1
ATOM 1877 C C . LYS A 1 240 ? -10.425 16.234 -36.413 1.00 53.19 240 LYS A C 1
ATOM 1879 O O . LYS A 1 240 ? -9.224 16.088 -36.627 1.00 53.19 240 LYS A O 1
ATOM 1884 N N . ALA A 1 241 ? -11.000 17.409 -36.179 1.00 57.47 241 ALA A N 1
ATOM 1885 C CA . ALA A 1 241 ? -10.327 18.703 -36.145 1.00 57.47 241 ALA A CA 1
ATOM 1886 C C . ALA A 1 241 ? -9.256 18.803 -35.035 1.00 57.47 241 ALA A C 1
ATOM 1888 O O . ALA A 1 241 ? -9.410 18.173 -33.985 1.00 57.47 241 ALA A O 1
ATOM 1889 N N . PRO A 1 242 ? -8.197 19.613 -35.225 1.00 59.16 242 PRO A N 1
ATOM 1890 C CA . PRO A 1 242 ? -7.224 19.892 -34.178 1.00 59.16 242 PRO A CA 1
ATOM 1891 C C . PRO A 1 242 ? -7.834 20.813 -33.112 1.00 59.16 242 PRO A C 1
ATOM 1893 O O . PRO A 1 242 ? -8.283 21.919 -33.411 1.00 59.16 242 PRO A O 1
ATOM 1896 N N . MET A 1 243 ? -7.834 20.365 -31.855 1.00 59.72 243 MET A N 1
ATOM 1897 C CA . MET A 1 243 ? -8.160 21.221 -30.716 1.00 59.72 243 MET A CA 1
ATOM 1898 C C . MET A 1 243 ? -7.003 22.191 -30.462 1.00 59.72 243 MET A C 1
ATOM 1900 O O . MET A 1 243 ? -5.880 21.794 -30.151 1.00 59.72 243 MET A O 1
ATOM 1904 N N . SER A 1 244 ? -7.296 23.477 -30.603 1.00 56.72 244 SER A N 1
ATOM 1905 C CA . SER A 1 244 ? -6.444 24.596 -30.220 1.00 56.72 244 SER A CA 1
ATOM 1906 C C . SER A 1 244 ? -6.187 24.597 -28.708 1.00 56.72 244 SER A C 1
ATOM 1908 O O . SER A 1 244 ? -7.120 24.727 -27.917 1.00 56.72 244 SER A O 1
ATOM 1910 N N . ARG A 1 245 ? -4.916 24.485 -28.306 1.00 59.91 245 ARG A N 1
ATOM 1911 C CA . ARG A 1 245 ? -4.452 24.730 -26.930 1.00 59.91 245 ARG A CA 1
ATOM 1912 C C . ARG A 1 245 ? -4.588 26.223 -26.570 1.00 59.91 245 ARG A C 1
ATOM 1914 O O . ARG A 1 245 ? -4.172 27.059 -27.374 1.00 59.91 245 ARG A O 1
ATOM 1921 N N . PRO A 1 246 ? -5.071 26.582 -25.367 1.00 60.06 246 PRO A N 1
ATOM 1922 C CA . PRO A 1 246 ? -4.986 27.950 -24.870 1.00 60.06 246 PRO A CA 1
ATOM 1923 C C . PRO A 1 246 ? -3.546 28.298 -24.455 1.00 60.06 246 PRO A C 1
ATOM 1925 O O . PRO A 1 246 ? -2.846 27.503 -23.827 1.00 60.06 246 PRO A O 1
ATOM 1928 N N . LYS A 1 247 ? -3.106 29.506 -24.826 1.00 55.00 247 LYS A N 1
ATOM 1929 C CA . LYS A 1 247 ? -1.831 30.110 -24.415 1.00 55.00 247 LYS A CA 1
ATOM 1930 C C . LYS A 1 247 ? -1.865 30.394 -22.910 1.00 55.00 247 LYS A C 1
ATOM 1932 O O . LYS A 1 247 ? -2.642 31.237 -22.469 1.00 55.00 247 LYS A O 1
ATOM 1937 N N . SER A 1 248 ? -1.006 29.737 -22.134 1.00 58.66 248 SER A N 1
ATOM 1938 C CA . SER A 1 248 ? -0.707 30.146 -20.760 1.00 58.66 248 SER A CA 1
ATOM 1939 C C . SER A 1 248 ? 0.079 31.457 -20.791 1.00 58.66 248 SER A C 1
ATOM 1941 O O . SER A 1 248 ? 1.157 31.529 -21.386 1.00 58.66 248 SER A O 1
ATOM 1943 N N . GLN A 1 249 ? -0.478 32.492 -20.171 1.00 56.94 249 GLN A N 1
ATOM 1944 C CA . GLN A 1 249 ? 0.171 33.783 -19.982 1.00 56.94 249 GLN A CA 1
ATOM 1945 C C . GLN A 1 249 ? 1.443 33.613 -19.141 1.00 56.94 249 GLN A C 1
ATOM 1947 O O . GLN A 1 249 ? 1.421 33.032 -18.057 1.00 56.94 249 GLN A O 1
ATOM 1952 N N . GLN A 1 250 ? 2.559 34.113 -19.668 1.00 52.53 250 GLN A N 1
ATOM 1953 C CA . GLN A 1 250 ? 3.814 34.262 -18.943 1.00 52.53 250 GLN A CA 1
ATOM 1954 C C . GLN A 1 250 ? 3.642 35.356 -17.885 1.00 52.53 250 GLN A C 1
ATOM 1956 O O . GLN A 1 250 ? 3.475 36.528 -18.215 1.00 52.53 250 GLN A O 1
ATOM 1961 N N . GLY A 1 251 ? 3.689 34.967 -16.612 1.00 57.09 251 GLY A N 1
ATOM 1962 C CA . GLY A 1 251 ? 3.837 35.895 -15.498 1.00 57.09 251 GLY A CA 1
ATOM 1963 C C . GLY A 1 251 ? 5.259 36.449 -15.467 1.00 57.09 251 GLY A C 1
ATOM 1964 O O . GLY A 1 251 ? 6.220 35.725 -15.208 1.00 57.09 251 GLY A O 1
ATOM 1965 N N . THR A 1 252 ? 5.400 37.742 -15.736 1.00 58.75 252 THR A N 1
ATOM 1966 C CA . THR A 1 252 ? 6.632 38.506 -15.538 1.00 58.75 252 THR A CA 1
ATOM 1967 C C . THR A 1 252 ? 6.902 38.679 -14.042 1.00 58.75 252 THR A C 1
ATOM 1969 O O . THR A 1 252 ? 6.125 39.325 -13.340 1.00 58.75 252 THR A O 1
ATOM 1972 N N . ARG A 1 253 ? 8.015 38.128 -13.543 1.00 60.41 253 ARG A N 1
ATOM 1973 C CA . ARG A 1 253 ? 8.566 38.442 -12.213 1.00 60.41 253 ARG A CA 1
ATOM 1974 C C . ARG A 1 253 ? 9.311 39.788 -12.260 1.00 60.41 253 ARG A C 1
ATOM 1976 O O . ARG A 1 253 ? 10.177 39.938 -13.123 1.00 60.41 253 ARG A O 1
ATOM 1983 N N . PRO A 1 254 ? 9.067 40.733 -11.336 1.00 62.53 254 PRO A N 1
ATOM 1984 C CA . PRO A 1 254 ? 9.908 41.916 -11.200 1.00 62.53 254 PRO A CA 1
ATOM 1985 C C . PRO A 1 254 ? 11.224 41.580 -10.478 1.00 62.53 254 PRO A C 1
ATOM 1987 O O . PRO A 1 254 ? 11.246 40.855 -9.483 1.00 62.53 254 PRO A O 1
ATOM 1990 N N . LYS A 1 255 ? 12.332 42.128 -10.992 1.00 59.81 255 LYS A N 1
ATOM 1991 C CA . LYS A 1 255 ? 13.638 42.175 -10.320 1.00 59.81 255 LYS A CA 1
ATOM 1992 C C . LYS A 1 255 ? 13.585 43.240 -9.222 1.00 59.81 255 LYS A C 1
ATOM 1994 O O . LYS A 1 255 ? 13.579 44.427 -9.534 1.00 59.81 255 LYS A O 1
ATOM 1999 N N . SER A 1 256 ? 13.597 42.836 -7.957 1.00 60.91 256 SER A N 1
ATOM 2000 C CA . SER A 1 256 ? 13.942 43.732 -6.852 1.00 60.91 256 SER A CA 1
ATOM 2001 C C . SER A 1 256 ? 15.463 43.783 -6.719 1.00 60.91 256 SER A C 1
ATOM 2003 O O . SER A 1 256 ? 16.095 42.821 -6.281 1.00 60.91 256 SER A O 1
ATOM 2005 N N . GLY A 1 257 ? 16.048 44.899 -7.151 1.00 56.59 257 GLY A N 1
ATOM 2006 C CA . GLY A 1 257 ? 17.404 45.278 -6.784 1.00 56.59 257 GLY A CA 1
ATOM 2007 C C . GLY A 1 257 ? 17.439 45.763 -5.336 1.00 56.59 257 GLY A C 1
ATOM 2008 O O . GLY A 1 257 ? 16.558 46.502 -4.908 1.00 56.59 257 GLY A O 1
ATOM 2009 N N . GLY A 1 258 ? 18.467 45.349 -4.604 1.00 55.28 258 GLY A N 1
ATOM 2010 C CA . GLY A 1 258 ? 18.787 45.847 -3.273 1.00 55.28 258 GLY A CA 1
ATOM 2011 C C . GLY A 1 258 ? 20.297 45.820 -3.095 1.00 55.28 258 GLY A C 1
ATOM 2012 O O . GLY A 1 258 ? 20.869 44.772 -2.817 1.00 55.28 258 GLY A O 1
ATOM 2013 N N . ARG A 1 259 ? 20.925 46.971 -3.341 1.00 50.91 259 ARG A N 1
ATOM 2014 C CA . ARG A 1 259 ? 22.284 47.320 -2.919 1.00 50.91 259 ARG A CA 1
ATOM 2015 C C . ARG A 1 259 ? 22.137 48.096 -1.611 1.00 50.91 259 ARG A C 1
ATOM 2017 O O . ARG A 1 259 ? 21.425 49.099 -1.622 1.00 50.91 259 ARG A O 1
ATOM 2024 N N . VAL A 1 260 ? 22.829 47.662 -0.564 1.00 57.78 260 VAL A N 1
ATOM 2025 C CA . VAL A 1 260 ? 23.405 48.514 0.488 1.00 57.78 260 VAL A CA 1
ATOM 2026 C C . VAL A 1 260 ? 24.781 47.942 0.778 1.00 57.78 260 VAL A C 1
ATOM 2028 O O . VAL A 1 260 ? 24.852 46.701 0.920 1.00 57.78 260 VAL A O 1
#

Secondary structure (DSSP, 8-state):
----TTTT-TTGGG-------SSTTTHHHHHHHH-TT----------------------TTS---SHHHHHHHHHHHHHHHHHHHHHHHHHHHHHHHHHHHHHHHHHHHHHHHHHHHHHHHHHHHHHHHHHHHHHHHHHHHHHHHHHHHHHHTT-------------SSSTTTTTHHHHTT----HHHHHHHHHHHSS----TT--------TTSTTSSSSS-----------------PPPPPPP-----PPP------

Organism: NCBI:txid1714386